Protein AF-A0A1T0CHN4-F1 (afdb_monomer)

Nearest PDB structures (foldseek):
  6k7d-assembly1_A  TM=3.014E-01  e=5.485E+00  Escherichia coli K-12
  7yyh-assembly1_P  TM=1.242E-01  e=5.485E+00  Homo sapiens

Foldseek 3Di:
DDDDDDDDDDPDDLLVVLVVVCVPVPQAPLVLLLPLSQDKAWPDKDWPDKAKDLPFWFQLQVQLVPFDPVVCVVQPCDPVNVVRRRPTDWNVVSLVVSCVVSVNDPPPPPVPPPDSVVVGPGARWIWIKIKIWIWIDRVSQQKIKIWIKILDPDPTDTHGDDDRVVNLCNSLVLMAIDDWMWMAGQHPHWRWHWAQDPVRDIDIDTDDHDPDIDIDPPVSRVRSRVSCRVSVVSVVNVSVNNVVNRD

Solvent-accessible surface area (backbone atoms only — not comparable to full-atom values): 14463 Å² total; per-residue (Å²): 136,88,87,81,87,79,81,7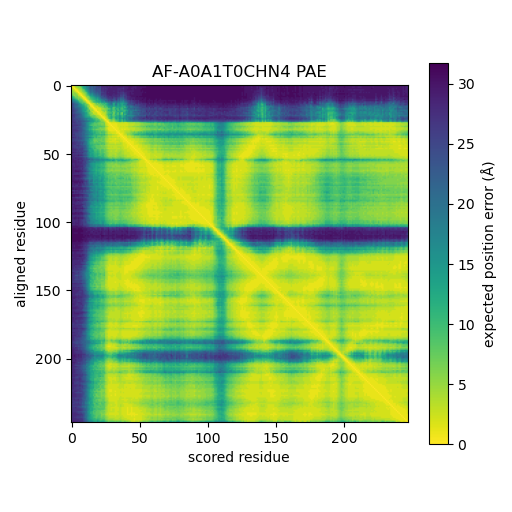9,81,77,78,82,53,72,67,63,53,48,56,46,53,47,65,72,70,48,45,31,52,64,61,57,62,60,38,81,84,50,80,68,38,74,79,44,67,45,77,76,41,82,47,75,44,62,86,67,63,45,32,36,47,71,49,58,69,54,44,52,74,67,54,40,67,76,60,56,87,41,77,71,54,58,74,40,33,76,44,70,35,41,45,67,55,44,49,49,53,53,32,58,75,72,68,53,65,78,82,81,79,58,93,86,62,95,62,68,70,78,77,48,78,52,57,59,36,31,37,37,33,40,30,30,40,36,27,40,35,30,78,95,59,36,34,34,38,39,43,27,38,29,26,57,96,54,87,56,43,77,34,78,49,91,49,71,68,58,39,52,52,62,40,49,73,64,48,43,58,50,80,65,33,32,41,29,30,62,43,92,64,79,34,32,40,72,42,76,42,98,87,70,50,76,48,75,44,78,55,68,68,38,99,53,75,38,76,50,58,66,70,61,24,48,52,51,39,51,56,45,56,78,42,45,80,59,42,50,64,54,54,53,48,51,51,68,68,74,109

Secondary structure (DSSP, 8-state):
-------------HHHHHHHHHHHS-SBHHHHHH-TTS--EEEEEEEEEEEEES---EEHHHHHTTS-HHHHHHS---HHHHHTTT-EE-HHHHHHHHHHHTT----TT-TT---GGGTS--PPPEEEEEEEEEEEEETTTTEEEEEEEES-SSSSEEE--S-HHHHHHHHHHT-EEEEEEEEEE--SS-EEEEEE-TTSPEEEEEE---SS-EEPPHHHHHHHHHHHHHTGGGGHHHHHHHHHHH-

Sequence (247 aa):
MNAIITTTNKTATTDETVSKHASELGHDLLSLLLIPQIPWQVHNCKVTERICHQHGTLPFLYHYDRLDDEQKQQYPLTPALLSQFNQPMTADDAKQLLANTHGIHDDISDINSGDISHMFNIVNPWFVRVAGSAVLYQPELLLALRLHWQSSTQPLQPIYCQEQDTALRLAIDGWSLYGRVDVLYQGNLPLSLNMTSGEGDTLSHLIPKSGAYQLLPTHYAISLLTELNENLNALFMLDNAIKTNVL

Radius of gyration: 27.23 Å; Cα contacts (8 Å, |Δi|>4): 389; chains: 1; bounding box: 68×62×79 Å

pLDDT: mean 84.7, std 18.04, range [28.78, 98.19]

Structure (mmCIF, N/CA/C/O backbone):
data_AF-A0A1T0CHN4-F1
#
_entry.id   AF-A0A1T0CHN4-F1
#
loop_
_atom_site.group_PDB
_atom_site.id
_atom_site.type_symbol
_atom_site.label_atom_id
_atom_site.label_alt_id
_atom_site.label_comp_id
_atom_site.label_asym_id
_atom_site.label_entity_id
_atom_site.label_seq_id
_atom_site.pdbx_PDB_ins_code
_atom_site.Cartn_x
_atom_site.Cartn_y
_atom_site.Cartn_z
_atom_site.occupancy
_atom_site.B_iso_or_equiv
_atom_site.auth_seq_id
_atom_site.auth_comp_id
_atom_site.auth_asym_id
_atom_site.auth_atom_id
_atom_site.pdbx_PDB_model_num
ATOM 1 N N . MET A 1 1 ? 26.054 50.875 -44.054 1.00 34.03 1 MET A N 1
ATOM 2 C CA . MET A 1 1 ? 25.753 49.519 -44.555 1.00 34.03 1 MET A CA 1
ATOM 3 C C . MET A 1 1 ? 26.509 48.512 -43.702 1.00 34.03 1 MET A C 1
ATOM 5 O O . MET A 1 1 ? 27.726 48.558 -43.680 1.00 34.03 1 MET A O 1
ATOM 9 N N . ASN A 1 2 ? 25.731 47.729 -42.952 1.00 31.81 2 ASN A N 1
ATOM 10 C CA . ASN A 1 2 ? 25.919 46.390 -42.376 1.00 31.81 2 ASN A CA 1
ATOM 11 C C . ASN A 1 2 ? 27.323 45.860 -42.034 1.00 31.81 2 ASN A C 1
ATOM 13 O O . ASN A 1 2 ? 28.119 45.602 -42.927 1.00 31.81 2 ASN A O 1
ATOM 17 N N . ALA A 1 3 ? 27.495 45.459 -40.770 1.00 28.78 3 ALA A N 1
ATOM 18 C CA . ALA A 1 3 ? 27.529 44.037 -40.402 1.00 28.78 3 ALA A CA 1
ATOM 19 C C . ALA A 1 3 ? 27.331 43.878 -38.880 1.00 28.78 3 ALA A C 1
ATOM 21 O O . ALA A 1 3 ? 28.161 44.329 -38.097 1.00 28.78 3 ALA A O 1
ATOM 22 N N . ILE A 1 4 ? 26.238 43.233 -38.462 1.00 32.28 4 ILE A N 1
ATOM 23 C CA . ILE A 1 4 ? 26.116 42.624 -37.131 1.00 32.28 4 ILE A CA 1
ATOM 24 C C . ILE A 1 4 ? 26.108 41.119 -37.375 1.00 32.28 4 ILE A C 1
ATOM 26 O O . ILE A 1 4 ? 25.247 40.607 -38.087 1.00 32.28 4 ILE A O 1
ATOM 30 N N . ILE A 1 5 ? 27.106 40.435 -36.823 1.00 38.38 5 ILE A N 1
ATOM 31 C CA . ILE A 1 5 ? 27.187 38.978 -36.791 1.00 38.38 5 ILE A CA 1
ATOM 32 C C . ILE A 1 5 ? 26.217 38.517 -35.704 1.00 38.38 5 ILE A C 1
ATOM 34 O O . ILE A 1 5 ? 26.454 38.734 -34.518 1.00 38.38 5 ILE A O 1
ATOM 38 N N . THR A 1 6 ? 25.105 37.908 -36.108 1.00 29.72 6 THR A N 1
ATOM 39 C CA . THR A 1 6 ? 24.216 37.194 -35.192 1.00 29.72 6 THR A CA 1
ATOM 40 C C . THR A 1 6 ? 24.720 35.763 -35.065 1.00 29.72 6 THR A C 1
ATOM 42 O O . THR A 1 6 ? 24.506 34.936 -35.948 1.00 29.72 6 THR A O 1
ATOM 45 N N . THR A 1 7 ? 25.403 35.467 -33.963 1.00 31.31 7 THR A N 1
ATOM 46 C CA . THR A 1 7 ? 25.665 34.092 -33.538 1.00 31.31 7 THR A CA 1
ATOM 47 C C . THR A 1 7 ? 24.355 33.512 -33.011 1.00 31.31 7 THR A C 1
ATOM 49 O O . THR A 1 7 ? 23.914 33.834 -31.910 1.00 31.31 7 THR A O 1
ATOM 52 N N . THR A 1 8 ? 23.689 32.686 -33.813 1.00 30.36 8 THR A N 1
ATOM 53 C CA . THR A 1 8 ? 22.578 31.845 -33.357 1.00 30.36 8 THR A CA 1
ATOM 54 C C . THR A 1 8 ? 23.111 30.788 -32.395 1.00 30.36 8 THR A C 1
ATOM 56 O O . THR A 1 8 ? 23.744 29.821 -32.817 1.00 30.36 8 THR A O 1
ATOM 59 N N . ASN A 1 9 ? 22.838 30.969 -31.102 1.00 33.94 9 ASN A N 1
ATOM 60 C CA . ASN A 1 9 ? 22.928 29.901 -30.113 1.00 33.94 9 ASN A CA 1
ATOM 61 C C . ASN A 1 9 ? 21.903 28.822 -30.473 1.00 33.94 9 ASN A C 1
ATOM 63 O O . ASN A 1 9 ? 20.695 29.041 -30.398 1.00 33.94 9 ASN A O 1
ATOM 67 N N . LYS A 1 10 ? 22.411 27.665 -30.893 1.00 38.84 10 LYS A N 1
ATOM 68 C CA . LYS A 1 10 ? 21.639 26.446 -31.108 1.00 38.84 10 LYS A CA 1
ATOM 69 C C . LYS A 1 10 ? 21.247 25.918 -29.726 1.00 38.84 10 LYS A C 1
ATOM 71 O O . LYS A 1 10 ? 22.109 25.516 -28.952 1.00 38.84 10 LYS A O 1
ATOM 76 N N . THR A 1 11 ? 19.966 25.994 -29.391 1.00 38.72 11 THR A N 1
ATOM 77 C CA . THR A 1 11 ? 19.381 25.321 -28.231 1.00 38.72 11 THR A CA 1
ATOM 78 C C . THR A 1 11 ? 19.634 23.822 -28.369 1.00 38.72 11 THR A C 1
ATOM 80 O O . THR A 1 11 ? 19.111 23.192 -29.286 1.00 38.72 11 THR A O 1
ATOM 83 N N . ALA A 1 12 ? 20.467 23.264 -27.488 1.00 38.38 12 ALA A N 1
ATOM 84 C CA . ALA A 1 12 ? 20.592 21.822 -27.329 1.00 38.38 12 ALA A CA 1
ATOM 85 C C . ALA A 1 12 ? 19.225 21.282 -26.886 1.00 38.38 12 ALA A C 1
ATOM 87 O O . ALA A 1 12 ? 18.679 21.703 -25.864 1.00 38.38 12 ALA A O 1
ATOM 88 N N . THR A 1 13 ? 18.632 20.435 -27.717 1.00 41.31 13 THR A N 1
ATOM 89 C CA . THR A 1 13 ? 17.350 19.774 -27.473 1.00 41.31 13 THR A CA 1
ATOM 90 C C . THR A 1 13 ? 17.505 18.701 -26.396 1.00 41.31 13 THR A C 1
ATOM 92 O O . THR A 1 13 ? 18.558 18.074 -26.290 1.00 41.31 13 THR A O 1
ATOM 95 N N . THR A 1 14 ? 16.441 18.466 -25.625 1.00 51.56 14 THR A N 1
ATOM 96 C CA . THR A 1 14 ? 16.329 17.461 -24.549 1.00 51.56 14 THR A CA 1
ATOM 97 C C . THR A 1 14 ? 16.870 16.071 -24.941 1.00 51.56 14 THR A C 1
ATOM 99 O O . THR A 1 14 ? 17.436 15.373 -24.101 1.00 51.56 14 THR A O 1
ATOM 102 N N . ASP A 1 15 ? 16.794 15.713 -26.229 1.00 51.16 15 ASP A N 1
ATOM 103 C CA . ASP A 1 15 ? 17.360 14.487 -26.818 1.00 51.16 15 ASP A CA 1
ATOM 104 C C . ASP A 1 15 ? 18.872 14.317 -26.595 1.00 51.16 15 ASP A C 1
ATOM 106 O O . ASP A 1 15 ? 19.336 13.229 -26.246 1.00 51.16 15 ASP A O 1
ATOM 110 N N . GLU A 1 16 ? 19.664 15.383 -26.756 1.00 53.06 16 GLU A N 1
ATOM 111 C CA . GLU A 1 16 ? 21.118 15.307 -26.557 1.00 53.06 16 GLU A CA 1
ATOM 112 C C . GLU A 1 16 ? 21.461 15.152 -25.071 1.00 53.06 16 GLU A C 1
ATOM 114 O O . GLU A 1 16 ? 22.474 14.549 -24.727 1.00 53.06 16 GLU A O 1
ATOM 119 N N . THR A 1 17 ? 20.609 15.655 -24.175 1.00 55.50 17 THR A N 1
ATOM 120 C CA . THR A 1 17 ? 20.836 15.620 -22.725 1.00 55.50 17 THR A CA 1
ATOM 121 C C . THR A 1 17 ? 20.547 14.235 -22.147 1.00 55.50 17 THR A C 1
ATOM 123 O O . THR A 1 17 ? 21.362 13.708 -21.391 1.00 55.50 17 THR A O 1
ATOM 126 N N . VAL A 1 18 ? 19.443 13.601 -22.558 1.00 57.84 18 VAL A N 1
ATOM 127 C CA . VAL A 1 18 ? 19.077 12.236 -22.133 1.00 57.84 18 VAL A CA 1
ATOM 128 C C . VAL A 1 18 ? 20.073 11.211 -22.674 1.00 57.84 18 VAL A C 1
ATOM 130 O O . VAL A 1 18 ? 20.577 10.383 -21.913 1.00 57.84 18 VAL A O 1
ATOM 133 N N . SER A 1 19 ? 20.426 11.300 -23.962 1.00 57.38 19 SER A N 1
ATOM 134 C CA . SER A 1 19 ? 21.420 10.404 -24.566 1.00 57.38 19 SER A CA 1
ATOM 135 C C . SER A 1 19 ? 22.798 10.558 -23.921 1.00 57.38 19 SER A C 1
ATOM 137 O O . SER A 1 19 ? 23.505 9.564 -23.754 1.00 57.38 19 SER A O 1
ATOM 139 N N . LYS A 1 20 ? 23.186 11.783 -23.546 1.00 56.91 20 LYS A N 1
ATOM 140 C CA . LYS A 1 20 ? 24.460 12.052 -22.876 1.00 56.91 20 LYS A CA 1
ATOM 141 C C . LYS A 1 20 ? 24.475 11.501 -21.447 1.00 56.91 20 LYS A C 1
ATOM 143 O O . LYS A 1 20 ? 25.401 10.769 -21.110 1.00 56.91 20 LYS A O 1
ATOM 148 N N . HIS A 1 21 ? 23.430 11.734 -20.652 1.00 53.47 21 HIS A N 1
ATOM 149 C CA . HIS A 1 21 ? 23.328 11.179 -19.295 1.00 53.47 21 HIS A CA 1
ATOM 150 C C . HIS A 1 21 ? 23.301 9.645 -19.282 1.00 53.47 21 HIS A C 1
ATOM 152 O O . HIS A 1 21 ? 24.023 9.030 -18.500 1.00 53.47 21 HIS A O 1
ATOM 158 N N . ALA A 1 22 ? 22.559 9.015 -20.198 1.00 54.88 22 ALA A N 1
ATOM 159 C CA . ALA A 1 22 ? 22.541 7.556 -20.331 1.00 54.88 22 ALA A CA 1
ATOM 160 C C . ALA A 1 22 ? 23.904 6.973 -20.752 1.00 54.88 22 ALA A C 1
ATOM 162 O O . ALA A 1 22 ? 24.225 5.842 -20.395 1.00 54.88 22 ALA A O 1
ATOM 163 N N . SER A 1 23 ? 24.711 7.739 -21.495 1.00 55.56 23 SER A N 1
ATOM 164 C CA . SER A 1 23 ? 26.063 7.332 -21.896 1.00 55.56 23 SER A CA 1
ATOM 165 C C . SER A 1 23 ? 27.127 7.540 -20.809 1.00 55.56 23 SER A C 1
ATOM 167 O O . SER A 1 23 ? 28.100 6.793 -20.771 1.00 55.56 23 SER A O 1
ATOM 169 N N . GLU A 1 24 ? 26.947 8.522 -19.917 1.00 50.25 24 GLU A N 1
ATOM 170 C CA . GLU A 1 24 ? 27.913 8.885 -18.865 1.00 50.25 24 GLU A CA 1
ATOM 171 C C . GLU A 1 24 ? 27.787 8.018 -17.601 1.00 50.25 24 GLU A C 1
ATOM 173 O O . GLU A 1 24 ? 28.799 7.722 -16.970 1.00 50.25 24 GLU A O 1
ATOM 178 N N . LEU A 1 25 ? 26.575 7.580 -17.238 1.00 52.25 25 LEU A N 1
ATOM 179 C CA . LEU A 1 25 ? 26.334 6.757 -16.039 1.00 52.25 25 LEU A CA 1
ATOM 180 C C . LEU A 1 25 ? 26.488 5.245 -16.269 1.00 52.25 25 LEU A C 1
ATOM 182 O O . LEU A 1 25 ? 26.398 4.458 -15.327 1.00 52.25 25 LEU A O 1
ATOM 186 N N . GLY A 1 26 ? 26.697 4.822 -17.517 1.00 58.06 26 GLY A N 1
ATOM 187 C CA . GLY A 1 26 ? 26.374 3.457 -17.914 1.00 58.06 26 GLY A CA 1
ATOM 188 C C . GLY A 1 26 ? 24.857 3.234 -17.877 1.00 58.06 26 GLY A C 1
ATOM 189 O O . GLY A 1 26 ? 24.103 3.930 -17.199 1.00 58.06 26 GLY A O 1
ATOM 190 N N . HIS A 1 27 ? 24.369 2.265 -18.641 1.00 69.75 27 HIS A N 1
ATOM 191 C CA . HIS A 1 27 ? 22.945 1.936 -18.671 1.00 69.75 27 HIS A CA 1
ATOM 192 C C . HIS A 1 27 ? 22.557 1.132 -17.421 1.00 69.75 27 HIS A C 1
ATOM 194 O O . HIS A 1 27 ? 22.200 -0.037 -17.526 1.00 69.75 27 HIS A O 1
ATOM 200 N N . ASP A 1 28 ? 22.680 1.717 -16.231 1.00 87.88 28 ASP A N 1
ATOM 201 C CA . ASP A 1 28 ? 22.153 1.135 -15.000 1.00 87.88 28 ASP A CA 1
ATOM 202 C C . ASP A 1 28 ? 20.683 1.526 -14.807 1.00 87.88 28 ASP A C 1
ATOM 204 O O . ASP A 1 28 ? 20.342 2.702 -14.695 1.00 87.88 28 ASP A O 1
ATOM 208 N N . LEU A 1 29 ? 19.801 0.532 -14.769 1.00 90.00 29 LEU A N 1
ATOM 209 C CA . LEU A 1 29 ? 18.358 0.723 -14.707 1.00 90.00 29 LEU A CA 1
ATOM 210 C C . LEU A 1 29 ? 17.910 1.535 -13.484 1.00 90.00 29 LEU A C 1
ATOM 212 O O . LEU A 1 29 ? 17.055 2.408 -13.631 1.00 90.00 29 LEU A O 1
ATOM 216 N N . LEU A 1 30 ? 18.456 1.253 -12.296 1.00 90.00 30 LEU A N 1
ATOM 217 C CA . LEU A 1 30 ? 18.071 1.973 -11.080 1.00 90.00 30 LEU A CA 1
ATOM 218 C C . LEU A 1 30 ? 18.457 3.446 -11.194 1.00 90.00 30 LEU A C 1
ATOM 220 O O . LEU A 1 30 ? 17.612 4.320 -11.003 1.00 90.00 30 LEU A O 1
ATOM 224 N N . SER A 1 31 ? 19.703 3.714 -11.580 1.00 87.81 31 SER A N 1
ATOM 225 C CA . SER A 1 31 ? 20.189 5.074 -11.799 1.00 87.81 31 SER A CA 1
ATOM 226 C C . SER A 1 31 ? 19.302 5.825 -12.798 1.00 87.81 31 SER A C 1
ATOM 228 O O . SER A 1 31 ? 18.874 6.942 -12.526 1.00 87.81 31 SER A O 1
ATOM 230 N N . LEU A 1 32 ? 18.928 5.194 -13.916 1.00 88.94 32 LEU A N 1
ATOM 231 C CA . LEU A 1 32 ? 18.051 5.795 -14.929 1.00 88.94 32 LEU A CA 1
ATOM 232 C C . LEU A 1 32 ? 16.645 6.139 -14.406 1.00 88.94 32 LEU A C 1
ATOM 234 O O . LEU A 1 32 ? 16.044 7.103 -14.881 1.00 88.94 32 LEU A O 1
ATOM 238 N N . LEU A 1 33 ? 16.103 5.367 -13.461 1.00 90.12 33 LEU A N 1
ATOM 239 C CA . LEU A 1 33 ? 14.791 5.623 -12.851 1.00 90.12 33 LEU A CA 1
ATOM 240 C C . LEU A 1 33 ? 14.819 6.774 -11.843 1.00 90.12 33 LEU A C 1
ATOM 242 O O . LEU A 1 33 ? 13.807 7.447 -11.668 1.00 90.12 33 LEU A O 1
ATOM 246 N N . LEU A 1 34 ? 15.960 6.995 -11.190 1.00 88.44 34 LEU A N 1
ATOM 247 C CA . LEU A 1 34 ? 16.107 8.003 -10.140 1.00 88.44 34 LEU A CA 1
ATOM 248 C C . LEU A 1 34 ? 16.624 9.355 -10.649 1.00 88.44 34 LEU A C 1
ATOM 250 O O . LEU A 1 34 ? 16.568 10.335 -9.909 1.00 88.44 34 LEU A O 1
ATOM 254 N N . ILE A 1 35 ? 17.102 9.442 -11.896 1.00 86.12 35 ILE A N 1
ATOM 255 C CA . ILE A 1 35 ? 17.533 10.705 -12.513 1.00 86.12 35 ILE A CA 1
ATOM 256 C C . ILE A 1 35 ? 16.303 11.567 -12.848 1.00 86.12 35 ILE A C 1
ATOM 258 O O . ILE A 1 35 ? 15.559 11.233 -13.774 1.00 86.12 35 ILE A O 1
ATOM 262 N N . PRO A 1 36 ? 16.115 12.734 -12.198 1.00 79.44 36 PRO A N 1
ATOM 263 C CA . PRO A 1 36 ? 14.933 13.572 -12.420 1.00 79.44 36 PRO A CA 1
ATOM 264 C C . PRO A 1 36 ? 14.822 14.136 -13.842 1.00 79.44 36 PRO A C 1
ATOM 266 O O . PRO A 1 36 ? 13.742 14.523 -14.279 1.00 79.44 36 PRO A O 1
ATOM 269 N N . GLN A 1 37 ? 15.944 14.230 -14.562 1.00 82.75 37 GLN A N 1
ATOM 270 C CA . GLN A 1 37 ? 16.004 14.776 -15.920 1.00 82.75 37 GLN A CA 1
ATOM 271 C C . GLN A 1 37 ? 15.562 13.776 -16.994 1.00 82.75 37 GLN A C 1
ATOM 273 O O . GLN A 1 37 ? 15.359 14.190 -18.135 1.00 82.75 37 GLN A O 1
ATOM 278 N N . ILE A 1 38 ? 15.423 12.485 -16.669 1.00 84.81 38 ILE A N 1
ATOM 279 C CA . ILE A 1 38 ? 14.946 11.482 -17.625 1.00 84.81 38 ILE A CA 1
ATOM 280 C C . ILE A 1 38 ? 13.414 11.468 -17.578 1.00 84.81 38 ILE A C 1
ATOM 282 O O . ILE A 1 38 ? 12.832 11.093 -16.558 1.00 84.81 38 ILE A O 1
ATOM 286 N N . PRO A 1 39 ? 12.727 11.867 -18.665 1.00 87.06 39 PRO A N 1
ATOM 287 C CA . PRO A 1 39 ? 11.280 12.005 -18.657 1.00 87.06 39 PRO A CA 1
ATOM 288 C C . PRO A 1 39 ? 10.620 10.633 -18.826 1.00 87.06 39 PRO A C 1
ATOM 290 O O . PRO A 1 39 ? 10.311 10.201 -19.938 1.00 87.06 39 PRO A O 1
ATOM 293 N N . TRP A 1 40 ? 10.415 9.929 -17.718 1.00 92.94 40 TRP A N 1
ATOM 294 C CA . TRP A 1 40 ? 9.616 8.707 -17.692 1.00 92.94 40 TRP A CA 1
ATOM 295 C C . TRP A 1 40 ? 8.130 9.017 -17.862 1.00 92.94 40 TRP A C 1
ATOM 297 O O . TRP A 1 40 ? 7.599 9.955 -17.266 1.00 92.94 40 TRP A O 1
ATOM 307 N N . GLN A 1 41 ? 7.443 8.197 -18.655 1.00 94.50 41 GLN A N 1
ATOM 308 C CA . GLN A 1 41 ? 6.008 8.319 -18.899 1.00 94.50 41 GLN A CA 1
ATOM 309 C C . GLN A 1 41 ? 5.261 7.111 -18.346 1.00 94.50 41 GLN A C 1
ATOM 311 O O . GLN A 1 41 ? 5.760 5.986 -18.384 1.00 94.50 41 GLN A O 1
ATOM 316 N N . VAL A 1 42 ? 4.029 7.326 -17.886 1.00 96.75 42 VAL A N 1
ATOM 317 C CA . VAL A 1 42 ? 3.117 6.233 -17.538 1.00 96.75 42 VAL A CA 1
ATOM 318 C C . VAL A 1 42 ? 2.317 5.866 -18.782 1.00 96.75 42 VAL A C 1
ATOM 320 O O . VAL A 1 42 ? 1.421 6.597 -19.191 1.00 96.75 42 VAL A O 1
ATOM 323 N N . HIS A 1 43 ? 2.637 4.728 -19.392 1.00 95.44 43 HIS A N 1
ATOM 324 C CA . HIS A 1 43 ? 1.907 4.222 -20.554 1.00 95.44 43 HIS A CA 1
ATOM 325 C C . HIS A 1 43 ? 0.525 3.679 -20.169 1.00 95.44 43 HIS A C 1
ATOM 327 O O . HIS A 1 43 ? -0.445 3.839 -20.905 1.00 95.44 43 HIS A O 1
ATOM 333 N N . ASN A 1 44 ? 0.437 3.013 -19.018 1.00 95.31 44 ASN A N 1
ATOM 334 C CA . ASN A 1 44 ? -0.802 2.440 -18.510 1.00 95.31 44 ASN A CA 1
ATOM 335 C C . ASN A 1 44 ? -0.763 2.399 -16.982 1.00 95.31 44 ASN A C 1
ATOM 337 O O . ASN A 1 44 ? 0.272 2.062 -16.414 1.00 95.31 44 ASN A O 1
ATOM 341 N N . CYS A 1 45 ? -1.882 2.670 -16.321 1.00 97.75 45 CYS A N 1
ATOM 342 C CA . CYS A 1 45 ? -2.069 2.426 -14.896 1.00 97.75 4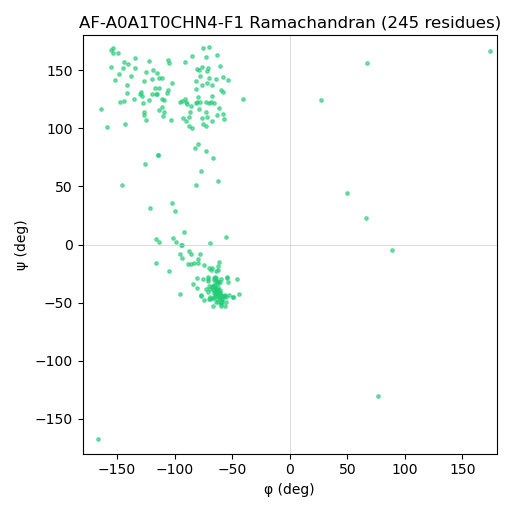5 CYS A CA 1
ATOM 343 C C . CYS A 1 45 ? -3.437 1.776 -14.714 1.00 97.75 45 CYS A C 1
ATOM 345 O O . CYS A 1 45 ? -4.439 2.286 -15.204 1.00 97.75 45 CYS A O 1
ATOM 347 N N . LYS A 1 46 ? -3.476 0.619 -14.056 1.00 97.19 46 LYS A N 1
ATOM 348 C CA . LYS A 1 46 ? -4.692 -0.172 -13.886 1.00 97.19 46 LYS A CA 1
ATOM 349 C C . LYS A 1 46 ? -4.875 -0.540 -12.427 1.00 97.19 46 LYS A C 1
ATOM 351 O O . LYS A 1 46 ? -3.985 -1.149 -11.837 1.00 97.19 46 LYS A O 1
ATOM 356 N N . VAL A 1 47 ? -6.069 -0.276 -11.905 1.00 97.75 47 VAL A N 1
ATOM 357 C CA . VAL A 1 47 ? -6.546 -0.849 -10.645 1.00 97.75 47 VAL A CA 1
ATOM 358 C C . VAL A 1 47 ? -6.994 -2.286 -10.904 1.00 97.75 47 VAL A C 1
ATOM 360 O O . VAL A 1 47 ? -7.823 -2.548 -11.778 1.00 97.75 47 VAL A O 1
ATOM 363 N N . THR A 1 48 ? -6.410 -3.234 -10.182 1.00 96.94 48 THR A N 1
ATOM 364 C CA . THR A 1 48 ? -6.750 -4.662 -10.276 1.00 96.94 48 THR A CA 1
ATOM 365 C C . THR A 1 48 ? -7.577 -5.140 -9.094 1.00 96.94 48 THR A C 1
ATOM 367 O O . THR A 1 48 ? -8.291 -6.128 -9.219 1.00 96.94 48 THR A O 1
ATOM 370 N N . GLU A 1 49 ? -7.502 -4.438 -7.967 1.00 97.00 49 GLU A N 1
ATOM 371 C CA . GLU A 1 49 ? -8.243 -4.732 -6.747 1.00 97.00 49 GLU A CA 1
ATOM 372 C C . GLU A 1 49 ? -8.686 -3.413 -6.108 1.00 97.00 49 GLU A C 1
ATOM 374 O O . GLU A 1 49 ? -7.874 -2.499 -5.957 1.00 97.00 49 GLU A O 1
ATOM 379 N N . ARG A 1 50 ? -9.971 -3.305 -5.752 1.00 96.50 50 ARG A N 1
ATOM 380 C CA . ARG A 1 50 ? -10.539 -2.163 -5.023 1.00 96.50 50 ARG A CA 1
ATOM 381 C C . ARG A 1 50 ? -11.598 -2.671 -4.053 1.00 96.50 50 ARG A C 1
ATOM 383 O O . ARG A 1 50 ? -12.711 -2.996 -4.455 1.00 96.50 50 ARG A O 1
ATOM 390 N N . ILE A 1 51 ? -11.235 -2.725 -2.782 1.00 96.50 51 ILE A N 1
ATOM 391 C CA . ILE A 1 51 ? -12.102 -3.075 -1.662 1.00 96.50 51 ILE A CA 1
ATOM 392 C C . ILE A 1 51 ? -12.213 -1.840 -0.773 1.00 96.50 51 ILE A C 1
ATOM 394 O O . ILE A 1 51 ? -11.204 -1.223 -0.433 1.00 96.50 51 ILE A O 1
ATOM 398 N N . CYS A 1 52 ? -13.440 -1.456 -0.435 1.00 96.75 52 CYS A N 1
ATOM 399 C CA . CYS A 1 52 ? -13.716 -0.333 0.451 1.00 96.75 52 CYS A CA 1
ATOM 400 C C . CYS A 1 52 ? -15.120 -0.498 1.043 1.00 96.75 52 CYS A C 1
ATOM 402 O O . CYS A 1 52 ? -16.112 -0.253 0.357 1.00 96.75 52 CYS A O 1
ATOM 404 N N . HIS A 1 53 ? -15.207 -0.965 2.287 1.00 95.81 53 HIS A N 1
ATOM 405 C CA . HIS A 1 53 ? -16.478 -1.201 2.980 1.00 95.81 53 HIS A CA 1
ATOM 406 C C . HIS A 1 53 ? -16.337 -0.996 4.487 1.00 95.81 53 HIS A C 1
ATOM 408 O O . HIS A 1 53 ? -15.233 -1.025 5.016 1.00 95.81 53 HIS A O 1
ATOM 414 N N . GLN A 1 54 ? -17.456 -0.879 5.199 1.00 94.62 54 GLN A N 1
ATOM 415 C CA . GLN A 1 54 ? -17.475 -0.795 6.668 1.00 94.62 54 GLN A CA 1
ATOM 416 C C . GLN A 1 54 ? -17.788 -2.135 7.352 1.00 94.62 54 GLN A C 1
ATOM 418 O O . GLN A 1 54 ? -17.858 -2.222 8.573 1.00 94.62 54 GLN A O 1
ATOM 423 N N . HIS A 1 55 ? -17.964 -3.211 6.580 1.00 86.56 55 HIS A N 1
ATOM 424 C CA . HIS A 1 55 ? -18.211 -4.541 7.134 1.00 86.56 55 HIS A CA 1
ATOM 425 C C . HIS A 1 55 ? -16.926 -5.141 7.709 1.00 86.56 55 HIS A C 1
ATOM 427 O O . HIS A 1 55 ? -16.069 -5.606 6.966 1.00 86.56 55 HIS A O 1
ATOM 433 N N . GLY A 1 56 ? -16.774 -5.146 9.026 1.00 88.00 56 GLY A N 1
ATOM 434 C CA . GLY A 1 56 ? -15.652 -5.819 9.660 1.00 88.00 56 GLY A CA 1
ATOM 435 C C . GLY A 1 56 ? -15.597 -5.570 11.153 1.00 88.00 56 GLY A C 1
ATOM 436 O O . GLY A 1 56 ? -16.266 -4.690 11.690 1.00 88.00 56 GLY A O 1
ATOM 437 N N . THR A 1 57 ? -14.784 -6.376 11.820 1.00 94.75 57 THR A N 1
ATOM 438 C CA . THR A 1 57 ? -14.556 -6.286 13.259 1.00 94.75 57 THR A CA 1
ATOM 439 C C . THR A 1 57 ? -13.088 -6.016 13.518 1.00 94.75 57 THR A C 1
ATOM 441 O O . THR A 1 57 ? -12.224 -6.590 12.853 1.00 94.75 57 THR A O 1
ATOM 444 N N . LEU A 1 58 ? -12.807 -5.195 14.521 1.00 95.81 58 LEU A N 1
ATOM 445 C CA . LEU A 1 58 ? -11.463 -4.986 15.051 1.00 95.81 58 LEU A CA 1
ATOM 446 C C . LEU A 1 58 ? -11.454 -5.322 16.539 1.00 95.81 58 LEU A C 1
ATOM 448 O O . LEU A 1 58 ? -12.516 -5.300 17.168 1.00 95.81 58 LEU A O 1
ATOM 452 N N . PRO A 1 59 ? -10.282 -5.639 17.112 1.00 96.94 59 PRO A N 1
ATOM 453 C CA . PRO A 1 59 ? -10.160 -5.758 18.554 1.00 96.94 59 PRO A CA 1
ATOM 454 C C . PRO A 1 59 ? -10.665 -4.492 19.252 1.00 96.94 59 PRO A C 1
ATOM 456 O O . PRO A 1 59 ? -10.397 -3.390 18.769 1.00 96.94 59 PRO A O 1
ATOM 459 N N . PHE A 1 60 ? -11.350 -4.643 20.388 1.00 96.75 60 PHE A N 1
ATOM 460 C CA . PHE A 1 60 ? -11.881 -3.528 21.185 1.00 96.75 60 PHE A CA 1
ATOM 461 C C . PHE A 1 60 ? -10.886 -2.373 21.354 1.00 96.75 60 PHE A C 1
ATOM 463 O O . PHE A 1 60 ? -11.259 -1.210 21.194 1.00 96.75 60 PHE A O 1
ATOM 470 N N . LEU A 1 61 ? -9.614 -2.696 21.610 1.00 96.31 61 LEU A N 1
ATOM 471 C CA . LEU A 1 61 ? -8.539 -1.714 21.748 1.00 96.31 61 LEU A CA 1
ATOM 472 C C . LEU A 1 61 ? -8.506 -0.689 20.608 1.00 96.31 61 LEU A C 1
ATOM 474 O O . LEU A 1 61 ? -8.394 0.505 20.861 1.00 96.31 61 LEU A O 1
ATOM 478 N N . TYR A 1 62 ? -8.644 -1.140 19.359 1.00 95.50 62 TYR A N 1
ATOM 479 C CA . TYR A 1 62 ? -8.560 -0.261 18.190 1.00 95.50 62 TYR A CA 1
ATOM 480 C C . TYR A 1 62 ? -9.676 0.781 18.171 1.00 95.50 62 TYR A C 1
ATOM 482 O O . TYR A 1 62 ? -9.469 1.883 17.667 1.00 95.50 62 TYR A O 1
ATOM 490 N N . HIS A 1 63 ? -10.847 0.436 18.710 1.00 95.69 63 HIS A N 1
ATOM 491 C CA . HIS A 1 63 ? -11.968 1.358 18.862 1.00 95.69 63 HIS A CA 1
ATOM 492 C C . HIS A 1 63 ? -11.744 2.301 20.044 1.00 95.69 63 HIS A C 1
ATOM 494 O O . HIS A 1 63 ? -11.946 3.503 19.903 1.00 95.69 63 HIS A O 1
ATOM 500 N N . TYR A 1 64 ? -11.270 1.782 21.182 1.00 95.31 64 TYR A N 1
ATOM 501 C CA . TYR A 1 64 ? -10.976 2.584 22.374 1.00 95.31 64 TYR A CA 1
ATOM 502 C C . TYR A 1 64 ? -9.902 3.648 22.120 1.00 95.31 64 TYR A C 1
ATOM 504 O O . TYR A 1 64 ? -10.033 4.791 22.556 1.00 95.31 64 TYR A O 1
ATOM 512 N N . ASP A 1 65 ? -8.869 3.312 21.348 1.00 94.88 65 ASP A N 1
ATOM 513 C CA . ASP A 1 65 ? -7.788 4.239 21.010 1.00 94.88 65 ASP A CA 1
ATOM 514 C C . ASP A 1 65 ? -8.267 5.466 20.221 1.00 94.88 65 ASP A C 1
ATOM 516 O O . ASP A 1 65 ? -7.569 6.482 20.216 1.00 94.88 65 ASP A O 1
ATOM 520 N N . ARG A 1 66 ? -9.461 5.408 19.609 1.00 93.81 66 ARG A N 1
ATOM 521 C CA . ARG A 1 66 ? -10.077 6.523 18.869 1.00 93.81 66 ARG A CA 1
ATOM 522 C C . ARG A 1 66 ? -10.758 7.559 19.743 1.00 93.81 66 ARG A C 1
ATOM 524 O O . ARG A 1 66 ? -11.016 8.650 19.248 1.00 93.81 66 ARG A O 1
ATOM 531 N N . LEU A 1 67 ? -11.032 7.235 21.002 1.00 93.00 67 LEU A N 1
ATOM 532 C CA . LEU A 1 67 ? -11.527 8.212 21.962 1.00 93.00 67 LEU A CA 1
ATOM 533 C C . LEU A 1 67 ? -10.466 9.292 22.198 1.00 93.00 67 LEU A C 1
ATOM 535 O O . LEU A 1 67 ? -9.263 8.998 22.242 1.00 93.00 67 LEU A O 1
ATOM 539 N N . ASP A 1 68 ? -10.911 10.533 22.362 1.00 93.00 68 ASP A N 1
ATOM 540 C CA . ASP A 1 68 ? -10.032 11.612 22.800 1.00 93.00 68 ASP A CA 1
ATOM 541 C C . ASP A 1 68 ? -9.617 11.435 24.273 1.00 93.00 68 ASP A C 1
ATOM 543 O O . ASP A 1 68 ? -10.109 10.560 24.995 1.00 93.00 68 ASP A O 1
ATOM 547 N N . ASP A 1 69 ? -8.652 12.237 24.716 1.00 94.00 69 ASP A N 1
ATOM 548 C CA . ASP A 1 69 ? -8.097 12.112 26.064 1.00 94.00 69 ASP A CA 1
ATOM 549 C C . ASP A 1 69 ? -9.128 12.437 27.157 1.00 94.00 69 ASP A C 1
ATOM 551 O O . ASP A 1 69 ? -9.054 11.868 28.246 1.00 94.00 69 ASP A O 1
ATOM 555 N N . GLU A 1 70 ? -10.103 13.306 26.876 1.00 93.81 70 GLU A N 1
ATOM 556 C CA . GLU A 1 70 ? -11.183 13.644 27.808 1.00 93.81 70 GLU A CA 1
ATOM 557 C C . GLU A 1 70 ? -12.123 12.445 27.991 1.00 93.81 70 GLU A C 1
ATOM 559 O O . GLU A 1 70 ? -12.379 12.014 29.118 1.00 93.81 70 GLU A O 1
ATOM 564 N N . GLN A 1 71 ? -12.538 11.813 26.892 1.00 91.81 71 GLN A N 1
ATOM 565 C CA . GLN A 1 71 ? -13.336 10.589 26.897 1.00 91.81 71 GLN A CA 1
ATOM 566 C C . GLN A 1 71 ? -12.591 9.424 27.554 1.00 91.81 71 GLN A C 1
ATOM 568 O O . GLN A 1 71 ? -13.198 8.673 28.317 1.00 91.81 71 GLN A O 1
ATOM 573 N N . LYS A 1 72 ? -11.282 9.270 27.325 1.00 94.38 72 LYS A N 1
ATOM 574 C CA . LYS A 1 72 ? -10.467 8.236 27.995 1.00 94.38 72 LYS A CA 1
ATOM 575 C C . LYS A 1 72 ? -10.348 8.470 29.502 1.00 94.38 72 LYS A C 1
ATOM 577 O O . LYS A 1 72 ? -10.321 7.506 30.263 1.00 94.38 72 LYS A O 1
ATOM 582 N N . GLN A 1 73 ? -10.294 9.727 29.945 1.00 93.38 73 GLN A N 1
ATOM 583 C CA . GLN A 1 73 ? -10.309 10.074 31.371 1.00 93.38 73 GLN A CA 1
ATOM 584 C C . GLN A 1 73 ? -11.677 9.821 32.008 1.00 93.38 73 GLN A C 1
ATOM 586 O O . GLN A 1 73 ? -11.745 9.310 33.126 1.00 93.38 73 GLN A O 1
ATOM 591 N N . GLN A 1 74 ? -12.756 10.157 31.302 1.00 91.56 74 GLN A N 1
ATOM 592 C CA . GLN A 1 74 ? -14.126 9.947 31.767 1.00 91.56 74 GLN A CA 1
ATOM 593 C C . GLN A 1 74 ? -14.510 8.459 31.790 1.00 91.56 74 GLN A C 1
ATOM 595 O O . GLN A 1 74 ? -15.210 8.012 32.700 1.00 91.56 74 GLN A O 1
ATOM 600 N N . TYR A 1 75 ? -14.012 7.683 30.825 1.00 92.00 75 TYR A N 1
ATOM 601 C CA . TYR A 1 75 ? -14.302 6.261 30.633 1.00 92.00 75 TYR A CA 1
ATOM 602 C C . TYR A 1 75 ? -12.999 5.441 30.589 1.00 92.00 75 TYR A C 1
ATOM 604 O O . TYR A 1 75 ? -12.585 4.952 29.529 1.00 92.00 75 TYR A O 1
ATOM 612 N N . PRO A 1 76 ? -12.293 5.317 31.729 1.00 94.75 76 PRO A N 1
ATOM 613 C CA . PRO A 1 76 ? -10.998 4.654 31.778 1.00 94.75 76 PRO A CA 1
ATOM 614 C C . PRO A 1 76 ? -11.124 3.139 31.603 1.00 94.75 76 PRO A C 1
ATOM 616 O O . PRO A 1 76 ? -12.100 2.519 32.026 1.00 94.75 76 PRO A O 1
ATOM 619 N N . LEU A 1 77 ? -10.076 2.518 31.056 1.00 95.44 77 LEU A N 1
ATOM 620 C CA . LEU A 1 77 ? -9.974 1.062 30.941 1.00 95.44 77 LEU A CA 1
ATOM 621 C C . LEU A 1 77 ? -10.086 0.380 32.314 1.00 95.44 77 LEU A C 1
ATOM 623 O O . LEU A 1 77 ? -9.165 0.412 33.131 1.00 95.44 77 LEU A O 1
ATOM 627 N N . THR A 1 78 ? -11.216 -0.281 32.555 1.00 94.81 78 THR A N 1
ATOM 628 C CA . THR A 1 78 ? -11.445 -1.100 33.750 1.00 94.81 78 THR A CA 1
ATOM 629 C C . THR A 1 78 ? -10.887 -2.515 33.555 1.00 94.81 78 THR A C 1
ATOM 631 O O . THR A 1 78 ? -10.710 -2.952 32.416 1.00 94.81 78 THR A O 1
ATOM 634 N N . PRO A 1 79 ? -10.675 -3.307 34.625 1.00 96.06 79 PRO A N 1
ATOM 635 C CA . PRO A 1 79 ? -10.295 -4.716 34.485 1.00 96.06 79 PRO A CA 1
ATOM 636 C C . PRO A 1 79 ? -11.248 -5.533 33.595 1.00 96.06 79 PRO A C 1
ATOM 638 O O . PRO A 1 79 ? -10.804 -6.428 32.877 1.00 96.06 79 PRO A O 1
ATOM 641 N N . ALA A 1 80 ? -12.545 -5.199 33.593 1.00 94.62 80 ALA A N 1
ATOM 642 C CA . ALA A 1 80 ? -13.530 -5.833 32.721 1.00 94.62 80 ALA A CA 1
ATOM 643 C C . ALA A 1 80 ? -13.280 -5.496 31.239 1.00 94.62 80 ALA A C 1
ATOM 645 O O . ALA A 1 80 ? -13.234 -6.407 30.414 1.00 94.62 80 ALA A O 1
ATOM 646 N N . LEU A 1 81 ? -13.027 -4.225 30.905 1.00 95.81 81 LEU A N 1
ATOM 647 C CA . LEU A 1 81 ? -12.676 -3.810 29.537 1.00 95.81 81 LEU A CA 1
ATOM 648 C C . LEU A 1 81 ? -11.333 -4.395 29.086 1.00 95.81 81 LEU A C 1
ATOM 650 O O . LEU A 1 81 ? -11.207 -4.868 27.959 1.00 95.81 81 LEU A O 1
ATOM 654 N N . LEU A 1 82 ? -10.343 -4.434 29.982 1.00 95.69 82 LEU A N 1
ATOM 655 C CA . LEU A 1 82 ? -9.035 -5.035 29.710 1.00 95.69 82 LEU A CA 1
ATOM 656 C C . LEU A 1 82 ? -9.143 -6.525 29.364 1.00 95.69 82 LEU A C 1
ATOM 658 O O . LEU A 1 82 ? -8.382 -7.013 28.535 1.00 95.69 82 LEU A O 1
ATOM 662 N N . SER A 1 83 ? -10.109 -7.252 29.932 1.00 96.00 83 SER A N 1
ATOM 663 C CA . SER A 1 83 ? -10.343 -8.656 29.561 1.00 96.00 83 SER A CA 1
ATOM 664 C C . SER A 1 83 ? -10.868 -8.836 28.128 1.00 96.00 83 SER A C 1
ATOM 666 O O . SER A 1 83 ? -10.703 -9.906 27.547 1.00 96.00 83 SER A O 1
ATOM 668 N N . GLN A 1 84 ? -11.445 -7.783 27.539 1.00 96.06 84 GLN A N 1
ATOM 669 C CA . GLN A 1 84 ? -12.022 -7.768 26.190 1.00 96.06 84 GLN A CA 1
ATOM 670 C C . GLN A 1 84 ? -11.102 -7.112 25.149 1.00 96.06 84 GLN A C 1
ATOM 672 O O . GLN A 1 84 ? -11.491 -6.967 23.995 1.00 96.06 84 GLN A O 1
ATOM 677 N N . PHE A 1 85 ? -9.873 -6.731 25.515 1.00 94.75 85 PHE A N 1
ATOM 678 C CA . PHE A 1 85 ? -8.961 -5.934 24.679 1.00 94.75 85 PHE A CA 1
ATOM 679 C C . PHE A 1 85 ? -8.803 -6.451 23.245 1.00 94.75 85 PHE A C 1
ATOM 681 O O . PHE A 1 85 ? -8.847 -5.686 22.281 1.00 94.75 85 PHE A O 1
ATOM 688 N N . ASN A 1 86 ? -8.636 -7.771 23.129 1.00 96.81 86 ASN A N 1
ATOM 689 C CA . ASN A 1 86 ? -8.394 -8.460 21.867 1.00 96.81 86 ASN A CA 1
ATOM 690 C C . ASN A 1 86 ? -9.677 -9.002 21.220 1.00 96.81 86 ASN A C 1
ATOM 692 O O . ASN A 1 86 ? -9.605 -9.619 20.157 1.00 96.81 86 ASN A O 1
ATOM 696 N N . GLN A 1 87 ? -10.837 -8.806 21.853 1.00 97.44 87 GLN A N 1
ATOM 697 C CA . GLN A 1 87 ? -12.105 -9.34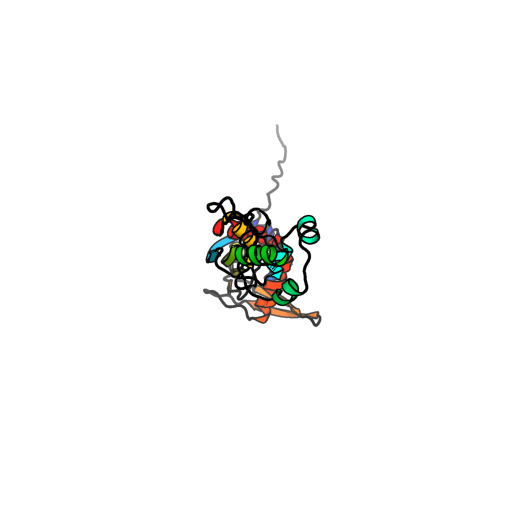1 21.379 1.00 97.44 87 GLN A CA 1
ATOM 698 C C . GLN A 1 87 ? -12.528 -8.601 20.101 1.00 97.44 87 GLN A C 1
ATOM 700 O O . GLN A 1 87 ? -12.676 -7.376 20.139 1.00 97.44 87 GLN A O 1
ATOM 705 N N . PRO A 1 88 ? -12.728 -9.304 18.970 1.00 96.75 88 PRO A N 1
ATOM 706 C CA . PRO A 1 88 ? -13.202 -8.680 17.742 1.00 96.75 88 PRO A CA 1
ATOM 707 C C . PRO A 1 88 ? -14.644 -8.195 17.902 1.00 96.75 88 PRO A C 1
ATOM 709 O O . PRO A 1 88 ? -15.516 -8.973 18.290 1.00 96.75 88 PRO A O 1
ATOM 712 N N . MET A 1 89 ? -14.898 -6.929 17.580 1.00 95.44 89 MET A N 1
ATOM 713 C CA . MET A 1 89 ? -16.234 -6.331 17.619 1.00 95.44 89 MET A CA 1
ATOM 714 C C . MET A 1 89 ? -16.369 -5.163 16.633 1.00 95.44 89 MET A C 1
ATOM 716 O O . MET A 1 89 ? -15.367 -4.661 16.103 1.00 95.44 89 MET A O 1
ATOM 720 N N . THR A 1 90 ? -17.603 -4.751 16.346 1.00 93.81 90 THR A N 1
ATOM 721 C CA . THR A 1 90 ? -17.874 -3.538 15.553 1.00 93.81 90 THR A CA 1
ATOM 722 C C . THR A 1 90 ? -17.633 -2.275 16.389 1.00 93.81 90 THR A C 1
ATOM 724 O O . THR A 1 90 ? -17.446 -2.361 17.606 1.00 93.81 90 THR A O 1
ATOM 727 N N . ALA A 1 91 ? -17.616 -1.091 15.764 1.00 92.44 91 ALA A N 1
ATOM 728 C CA . ALA A 1 91 ? -17.502 0.148 16.537 1.00 92.44 91 ALA A CA 1
ATOM 729 C C . ALA A 1 91 ? -18.725 0.338 17.445 1.00 92.44 91 ALA A C 1
ATOM 731 O O . ALA A 1 91 ? -18.575 0.752 18.590 1.00 92.44 91 ALA A O 1
ATOM 732 N N . ASP A 1 92 ? -19.917 -0.017 16.967 1.00 90.31 92 ASP A N 1
ATOM 733 C CA . ASP A 1 92 ? -21.156 0.126 17.733 1.00 90.31 92 ASP A CA 1
ATOM 734 C C . ASP A 1 92 ? -21.209 -0.846 18.923 1.00 90.31 92 ASP A C 1
ATOM 736 O O . ASP A 1 92 ? -21.567 -0.440 20.029 1.00 90.31 92 ASP A O 1
ATOM 740 N N . ASP A 1 93 ? -20.724 -2.081 18.760 1.00 92.25 93 ASP A N 1
ATOM 741 C CA . ASP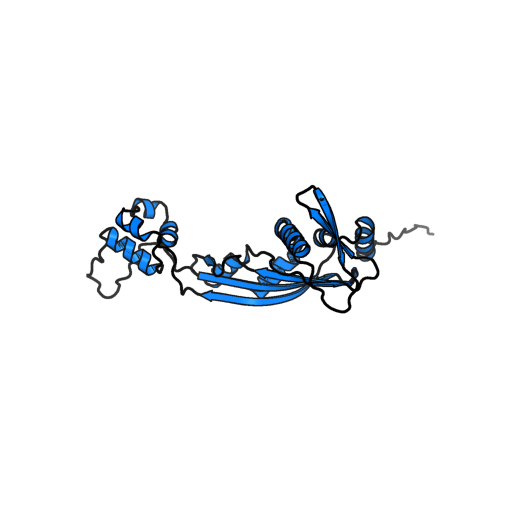 A 1 93 ? -20.547 -3.014 19.883 1.00 92.25 93 ASP A CA 1
ATOM 742 C C . ASP A 1 93 ? -19.545 -2.476 20.920 1.00 92.25 93 ASP A C 1
ATOM 744 O O . ASP A 1 93 ? -19.761 -2.606 22.126 1.00 92.25 93 ASP A O 1
ATOM 748 N N . ALA A 1 94 ? -18.456 -1.838 20.475 1.00 94.12 94 ALA A N 1
ATOM 749 C CA . ALA A 1 94 ? -17.473 -1.232 21.374 1.00 94.12 94 ALA A CA 1
ATOM 750 C C . ALA A 1 94 ? -18.074 -0.070 22.181 1.00 94.12 94 ALA A C 1
ATOM 752 O O . ALA A 1 94 ? -17.812 0.042 23.382 1.00 94.12 94 ALA A O 1
ATOM 753 N N . LYS A 1 95 ? -18.921 0.760 21.555 1.00 91.94 95 LYS A N 1
ATOM 754 C CA . LYS A 1 95 ? -19.687 1.814 22.243 1.00 91.94 95 LYS A CA 1
ATOM 755 C C . LYS A 1 95 ? -20.616 1.226 23.299 1.00 91.94 95 LYS A C 1
ATOM 757 O O . LYS A 1 95 ? -20.639 1.710 24.427 1.00 91.94 95 LYS A O 1
ATOM 762 N N . GLN A 1 96 ? -21.344 0.164 22.959 1.00 90.56 96 GLN A N 1
ATOM 763 C CA . GLN A 1 96 ? -22.232 -0.518 23.903 1.00 90.56 96 GLN A CA 1
ATOM 764 C C . GLN A 1 96 ? -21.454 -1.133 25.069 1.00 90.56 96 GLN A C 1
ATOM 766 O O . GLN A 1 96 ? -21.863 -0.998 26.221 1.00 90.56 96 GLN A O 1
ATOM 771 N N . LEU A 1 97 ? -20.310 -1.769 24.803 1.00 92.88 97 LEU A N 1
ATOM 772 C CA . LEU A 1 97 ? -19.453 -2.333 25.846 1.00 92.88 97 LEU A CA 1
ATOM 773 C C . LEU A 1 97 ? -18.958 -1.252 26.818 1.00 92.88 97 LEU A C 1
ATOM 775 O O . LEU A 1 97 ? -18.997 -1.462 28.034 1.00 92.88 97 LEU A O 1
ATOM 779 N N . LEU A 1 98 ? -18.530 -0.096 26.300 1.00 93.00 98 LEU A N 1
ATOM 780 C CA . LEU A 1 98 ? -18.131 1.054 27.114 1.00 93.00 98 LEU A CA 1
ATOM 781 C C . LEU A 1 98 ? -19.296 1.587 27.952 1.00 93.00 98 LEU A C 1
ATOM 783 O O . LEU A 1 98 ? -19.146 1.726 29.167 1.00 93.00 98 LEU A O 1
ATOM 787 N N . ALA A 1 99 ? -20.457 1.822 27.334 1.00 89.75 99 ALA A N 1
ATOM 788 C CA . ALA A 1 99 ? -21.652 2.300 28.029 1.00 89.75 99 ALA A CA 1
ATOM 789 C C . ALA A 1 99 ? -22.040 1.369 29.186 1.00 89.75 99 ALA A C 1
ATOM 791 O O . ALA A 1 99 ? -22.106 1.792 30.341 1.00 89.75 99 ALA A O 1
ATOM 792 N N . ASN A 1 100 ? -22.178 0.075 28.894 1.00 89.19 100 ASN A N 1
ATOM 793 C CA . ASN A 1 100 ? -22.565 -0.937 29.872 1.00 89.19 100 ASN A CA 1
ATOM 794 C C . ASN A 1 100 ? -21.561 -1.045 31.026 1.00 89.19 100 ASN A C 1
ATOM 796 O O . ASN A 1 100 ? -21.958 -1.164 32.184 1.00 89.19 100 ASN A O 1
ATOM 800 N N . THR A 1 101 ? -20.258 -0.990 30.735 1.00 91.12 101 THR A N 1
ATOM 801 C CA . THR A 1 101 ? -19.223 -1.154 31.770 1.00 91.12 101 THR A CA 1
ATOM 802 C C . THR A 1 101 ? -19.146 0.043 32.716 1.00 91.12 101 THR A C 1
ATOM 804 O O . THR A 1 101 ? -18.837 -0.128 33.895 1.00 91.12 101 THR A O 1
ATOM 807 N N . HIS A 1 102 ? -19.454 1.245 32.228 1.00 89.50 102 HIS A N 1
ATOM 808 C CA . HIS A 1 102 ? -19.473 2.464 33.037 1.00 89.50 102 HIS A CA 1
ATOM 809 C C . HIS A 1 102 ? -20.849 2.772 33.644 1.00 89.50 102 HIS A C 1
ATOM 811 O O . HIS A 1 102 ? -21.040 3.849 34.204 1.00 89.50 102 HIS A O 1
ATOM 817 N N . GLY A 1 103 ? -21.795 1.827 33.578 1.00 83.75 103 GLY A N 1
ATOM 818 C CA . GLY A 1 103 ? -23.133 1.991 34.150 1.00 83.75 103 GLY A CA 1
ATOM 819 C C . GLY A 1 103 ? -23.959 3.067 33.449 1.00 83.75 103 GLY A C 1
ATOM 820 O O . GLY A 1 103 ? -24.885 3.616 34.044 1.00 83.75 103 GLY A O 1
ATOM 821 N N . ILE A 1 104 ? -23.618 3.378 32.198 1.00 78.81 104 ILE A N 1
ATOM 822 C CA . ILE A 1 104 ? -24.389 4.273 31.346 1.00 78.81 104 ILE A CA 1
ATOM 823 C C . ILE A 1 104 ? -25.506 3.432 30.754 1.00 78.81 104 ILE A C 1
ATOM 825 O O . ILE A 1 104 ? -25.397 2.854 29.674 1.00 78.81 104 ILE A O 1
ATOM 829 N N . HIS A 1 105 ? -26.557 3.288 31.541 1.00 65.19 105 HIS A N 1
ATOM 830 C CA . HIS A 1 105 ? -27.817 2.786 31.043 1.00 65.19 105 HIS A CA 1
ATOM 831 C C . HIS A 1 105 ? -28.533 3.955 30.384 1.00 65.19 105 HIS A C 1
ATOM 833 O O . HIS A 1 105 ? -28.561 5.045 30.958 1.00 65.19 105 HIS A O 1
ATOM 839 N N . ASP A 1 106 ? -29.078 3.728 29.186 1.00 54.81 106 ASP A N 1
ATOM 840 C CA . ASP A 1 106 ? -30.075 4.618 28.602 1.00 54.81 106 ASP A CA 1
ATOM 841 C C . ASP A 1 106 ? -31.027 5.041 29.732 1.00 54.81 106 ASP A C 1
ATOM 843 O O . ASP A 1 106 ? -31.573 4.193 30.446 1.00 54.81 106 ASP A O 1
ATOM 847 N N . ASP A 1 107 ? -31.212 6.339 29.952 1.00 47.31 107 ASP A N 1
ATOM 848 C CA . ASP A 1 107 ? -32.347 6.801 30.741 1.00 47.31 107 ASP A CA 1
ATOM 849 C C . ASP A 1 107 ? -33.569 6.598 29.829 1.00 47.31 107 ASP A C 1
ATOM 851 O O . ASP A 1 107 ? -33.968 7.481 29.068 1.00 47.31 107 ASP A O 1
ATOM 855 N N . ILE A 1 108 ? -34.047 5.344 29.781 1.00 45.03 108 ILE A N 1
ATOM 856 C CA . ILE A 1 108 ? -35.093 4.809 28.894 1.00 45.03 108 ILE A CA 1
ATOM 857 C C . ILE A 1 108 ? -36.427 5.475 29.256 1.00 45.03 108 ILE A C 1
ATOM 859 O O . ILE A 1 108 ? -37.304 4.883 29.883 1.00 45.03 108 ILE A O 1
ATOM 863 N N . SER A 1 109 ? -36.589 6.734 28.872 1.00 43.38 109 SER A N 1
ATOM 864 C CA . SER A 1 109 ? -37.884 7.415 28.811 1.00 43.38 109 SER A CA 1
ATOM 865 C C . SER A 1 109 ? -38.258 7.821 27.384 1.00 43.38 109 SER A C 1
ATOM 867 O O . SER A 1 109 ? -39.445 7.956 27.103 1.00 43.38 109 SER A O 1
ATOM 869 N N . ASP A 1 110 ? -37.298 7.829 26.451 1.00 41.81 110 ASP A N 1
ATOM 870 C CA . ASP A 1 110 ? -37.535 7.976 25.011 1.00 41.81 110 ASP A CA 1
ATOM 871 C C . ASP A 1 110 ? -37.141 6.697 24.252 1.00 41.81 110 ASP A C 1
ATOM 873 O O . ASP A 1 110 ? -36.125 6.590 23.569 1.00 41.81 110 ASP A O 1
ATOM 877 N N . ILE A 1 111 ? -38.022 5.702 24.350 1.00 41.62 111 ILE A N 1
ATOM 878 C CA . ILE A 1 111 ? -38.020 4.386 23.674 1.00 41.62 111 ILE A CA 1
ATOM 879 C C . ILE A 1 111 ? -37.943 4.422 22.131 1.00 41.62 111 ILE A C 1
ATOM 881 O O . ILE A 1 111 ? -38.026 3.377 21.491 1.00 41.62 111 ILE A O 1
ATOM 885 N N . ASN A 1 112 ? -37.754 5.594 21.523 1.00 43.69 112 ASN A N 1
ATOM 886 C CA . ASN A 1 112 ? -37.582 5.752 20.079 1.00 43.69 112 ASN A CA 1
ATOM 887 C C . ASN A 1 112 ? -36.183 6.244 19.663 1.00 43.69 112 ASN A C 1
ATOM 889 O O . ASN A 1 112 ? -35.954 6.410 18.467 1.00 43.69 112 ASN A O 1
ATOM 893 N N . SER A 1 113 ? -35.238 6.443 20.591 1.00 48.16 113 SER A N 1
ATOM 894 C CA . SER A 1 113 ? -33.880 6.896 20.249 1.00 48.16 113 SER A CA 1
ATOM 895 C C . SER A 1 113 ? -32.791 6.303 21.149 1.00 48.16 113 SER A C 1
ATOM 897 O O . SER A 1 113 ? -31.985 7.060 21.675 1.00 48.16 113 SER A O 1
ATOM 899 N N . GLY A 1 114 ? -32.757 4.973 21.331 1.00 51.38 114 GLY A N 1
ATOM 900 C CA . GLY A 1 114 ? -31.673 4.223 22.007 1.00 51.38 114 GLY A CA 1
ATOM 901 C C . GLY A 1 114 ? -30.318 4.335 21.291 1.00 51.38 114 GLY A C 1
ATOM 902 O O . GLY A 1 114 ? -29.725 3.343 20.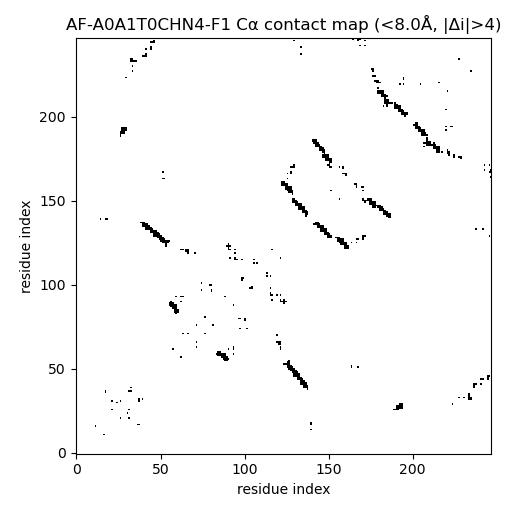871 1.00 51.38 114 GLY A O 1
ATOM 903 N N . ASP A 1 115 ? -29.881 5.568 21.069 1.00 57.72 115 ASP A N 1
ATOM 904 C CA . ASP A 1 115 ? -28.803 5.974 20.195 1.00 57.72 115 ASP A CA 1
ATOM 905 C C . ASP A 1 115 ? -27.664 6.564 21.030 1.00 57.72 115 ASP A C 1
ATOM 907 O O . ASP A 1 115 ? -27.434 7.772 21.093 1.00 57.72 115 ASP A O 1
ATOM 911 N N . ILE A 1 116 ? -26.907 5.672 21.671 1.00 61.50 116 ILE A N 1
ATOM 912 C CA . ILE A 1 116 ? -25.630 6.012 22.314 1.00 61.50 116 ILE A CA 1
ATOM 913 C C . ILE A 1 116 ? -24.534 6.367 21.290 1.00 61.50 116 ILE A C 1
ATOM 915 O O . ILE A 1 116 ? -23.395 6.648 21.679 1.00 61.50 116 ILE A O 1
ATOM 919 N N . SER A 1 117 ? -24.837 6.363 19.981 1.00 59.72 117 SER A N 1
ATOM 920 C CA . SER A 1 117 ? -23.849 6.588 18.917 1.00 59.72 117 SER A CA 1
ATOM 921 C C . SER A 1 117 ? -23.210 7.968 18.977 1.00 59.72 117 SER A C 1
ATOM 923 O O . SER A 1 117 ? -22.107 8.128 18.461 1.00 59.72 117 SER A O 1
ATOM 925 N N . HIS A 1 118 ? -23.870 8.940 19.613 1.00 66.19 118 HIS A N 1
ATOM 926 C CA . HIS A 1 118 ? -23.370 10.305 19.781 1.00 66.19 118 HIS A CA 1
ATOM 927 C C . HIS A 1 118 ? -22.461 10.497 21.001 1.00 66.19 118 HIS A C 1
ATOM 929 O O . HIS A 1 118 ? -21.756 11.500 21.075 1.00 66.19 118 HIS A O 1
ATOM 935 N N . MET A 1 119 ? -22.465 9.568 21.959 1.00 75.25 119 MET A N 1
ATOM 936 C CA . MET A 1 119 ? -21.743 9.739 23.223 1.00 75.25 119 MET A CA 1
ATOM 937 C C . MET A 1 119 ? -20.249 9.435 23.093 1.00 75.25 119 MET A C 1
ATOM 939 O O . MET A 1 119 ? -19.413 10.109 23.692 1.00 75.25 119 MET A O 1
ATOM 943 N N . PHE A 1 120 ? -19.919 8.426 22.290 1.00 82.81 120 PHE A N 1
ATOM 944 C CA . PHE A 1 120 ? -18.550 8.045 21.976 1.00 82.81 120 PHE A CA 1
ATOM 945 C C . PHE A 1 120 ? -18.260 8.402 20.527 1.00 82.81 120 PHE A C 1
ATOM 947 O O . PHE A 1 120 ? -18.943 7.925 19.618 1.00 82.81 120 PHE A O 1
ATOM 954 N N . ASN A 1 121 ? -17.208 9.183 20.294 1.00 83.38 121 ASN A N 1
ATOM 955 C CA . ASN A 1 121 ? -16.837 9.628 18.953 1.00 83.38 121 ASN A CA 1
ATOM 956 C C . ASN A 1 121 ? -16.048 8.541 18.196 1.00 83.38 121 ASN A C 1
ATOM 958 O O . ASN A 1 121 ? -14.956 8.769 17.681 1.00 83.38 121 ASN A O 1
ATOM 962 N N . ILE A 1 122 ? -16.589 7.321 18.167 1.00 86.62 122 ILE A N 1
ATOM 963 C CA . ILE A 1 122 ? -16.007 6.176 17.466 1.00 86.62 122 ILE A CA 1
ATOM 964 C C . ILE A 1 122 ? -16.796 5.973 16.174 1.00 86.62 122 ILE A C 1
ATOM 966 O O . ILE A 1 122 ? -17.944 5.527 16.180 1.00 86.62 122 ILE A O 1
ATOM 970 N N . VAL A 1 123 ? -16.185 6.311 15.044 1.00 88.31 123 VAL A N 1
ATOM 971 C CA . VAL A 1 123 ? -16.775 6.068 13.721 1.00 88.31 123 VAL A CA 1
ATOM 972 C C . VAL A 1 123 ? -16.554 4.621 13.287 1.00 88.31 123 VAL A C 1
ATOM 974 O O . VAL A 1 123 ? -15.549 4.010 13.650 1.00 88.31 123 VAL A O 1
ATOM 977 N N . ASN A 1 124 ? -17.464 4.074 12.479 1.00 90.50 124 ASN A N 1
ATOM 978 C CA . ASN A 1 124 ? -17.245 2.771 11.854 1.00 90.50 124 ASN A CA 1
ATOM 979 C C . ASN A 1 124 ? -16.075 2.873 10.854 1.00 90.50 124 ASN A C 1
ATOM 981 O O . ASN A 1 124 ? -16.134 3.698 9.935 1.00 90.50 124 ASN A O 1
ATOM 985 N N . PRO A 1 125 ? -15.003 2.074 11.011 1.00 95.50 125 PRO A N 1
ATOM 986 C CA . PRO A 1 125 ? -13.849 2.162 10.133 1.00 95.50 125 PRO A CA 1
ATOM 987 C C . PRO A 1 125 ? -14.184 1.648 8.732 1.00 95.50 125 PRO A C 1
ATOM 989 O O . PRO A 1 125 ? -14.886 0.653 8.556 1.00 95.50 125 PRO A O 1
ATOM 992 N N . TRP A 1 126 ? -13.606 2.294 7.728 1.00 96.94 126 TRP A N 1
ATOM 993 C CA . TRP A 1 126 ? -13.531 1.773 6.374 1.00 96.94 126 TRP A CA 1
ATOM 994 C C . TRP A 1 126 ? -12.380 0.777 6.281 1.00 96.94 126 TRP A C 1
ATOM 996 O O . TRP A 1 126 ? -11.231 1.119 6.544 1.00 96.94 126 TRP A O 1
ATOM 1006 N N . PHE A 1 127 ? -12.672 -0.449 5.875 1.00 96.88 127 PHE A N 1
ATOM 1007 C CA . PHE A 1 127 ? -11.679 -1.448 5.511 1.00 96.88 127 PHE A CA 1
ATOM 1008 C C . PHE A 1 127 ? -11.340 -1.268 4.039 1.00 96.88 127 PHE A C 1
ATOM 1010 O O . PHE A 1 127 ? -12.174 -1.514 3.162 1.00 96.88 127 PHE A O 1
ATOM 1017 N N . VAL A 1 128 ? -10.126 -0.792 3.780 1.00 97.38 128 VAL A N 1
ATOM 1018 C CA . VAL A 1 128 ? -9.684 -0.401 2.444 1.00 97.38 128 VAL A CA 1
ATOM 1019 C C . VAL A 1 128 ? -8.519 -1.267 1.989 1.00 97.38 128 VAL A C 1
ATOM 1021 O O . VAL A 1 128 ? -7.556 -1.491 2.723 1.00 97.38 128 VAL A O 1
ATOM 1024 N N . ARG A 1 129 ? -8.595 -1.725 0.742 1.00 96.44 129 ARG A N 1
ATOM 1025 C CA . ARG A 1 129 ? -7.470 -2.290 0.003 1.00 96.44 129 ARG A CA 1
ATOM 1026 C C . ARG A 1 129 ? -7.588 -1.903 -1.455 1.00 96.44 129 ARG 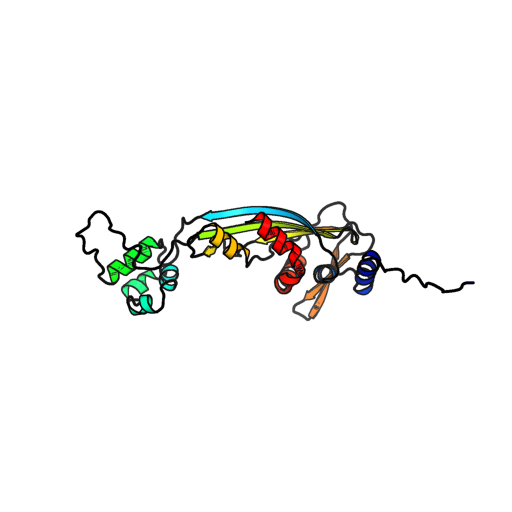A C 1
ATOM 1028 O O . ARG A 1 129 ? -8.589 -2.194 -2.105 1.00 96.44 129 ARG A O 1
ATOM 1035 N N . VAL A 1 130 ? -6.549 -1.268 -1.975 1.00 97.62 130 VAL A N 1
ATOM 1036 C CA . VAL A 1 130 ? -6.457 -0.933 -3.391 1.00 97.62 130 VAL A CA 1
ATOM 1037 C C . VAL A 1 130 ? -5.114 -1.409 -3.906 1.00 97.62 130 VAL A C 1
ATOM 1039 O O . VAL A 1 130 ? -4.086 -1.153 -3.286 1.00 97.62 130 VAL A O 1
ATOM 1042 N N . ALA A 1 131 ? -5.112 -2.118 -5.025 1.00 98.12 131 ALA A N 1
ATOM 1043 C CA . ALA A 1 131 ? -3.886 -2.567 -5.662 1.00 98.12 131 ALA A CA 1
ATOM 1044 C C . ALA A 1 131 ? -4.020 -2.541 -7.178 1.00 98.12 131 ALA A C 1
ATOM 1046 O O . ALA A 1 131 ? -5.119 -2.609 -7.742 1.00 98.12 131 ALA A O 1
ATOM 1047 N N . GLY A 1 132 ? -2.879 -2.468 -7.846 1.00 98.00 132 GLY A N 1
ATOM 1048 C CA . GLY A 1 132 ? -2.835 -2.346 -9.285 1.00 98.00 132 GLY A CA 1
ATOM 1049 C C . GLY A 1 132 ? -1.464 -2.589 -9.881 1.00 98.00 132 GLY A C 1
ATOM 1050 O O . GLY A 1 132 ? -0.536 -3.100 -9.250 1.00 98.00 132 GLY A O 1
ATOM 1051 N N . SER A 1 133 ? -1.363 -2.220 -11.150 1.00 98.06 133 SER A N 1
ATOM 1052 C CA . SER A 1 133 ? -0.119 -2.237 -11.906 1.00 98.06 133 SER A CA 1
ATOM 1053 C C . SER A 1 133 ? -0.001 -0.988 -12.758 1.00 98.06 133 SER A C 1
ATOM 1055 O O . SER A 1 133 ? -1.000 -0.535 -13.320 1.00 98.06 133 SER A O 1
ATOM 1057 N N . ALA A 1 134 ? 1.214 -0.485 -12.916 1.00 98.06 134 ALA A N 1
ATOM 1058 C CA . ALA A 1 134 ? 1.537 0.597 -13.827 1.00 98.06 134 ALA A CA 1
ATOM 1059 C C . ALA A 1 134 ? 2.656 0.173 -14.781 1.00 98.06 134 ALA A C 1
ATOM 1061 O O . ALA A 1 134 ? 3.515 -0.636 -14.433 1.00 98.06 134 ALA A O 1
ATOM 1062 N N . VAL A 1 135 ? 2.633 0.708 -15.997 1.00 97.88 135 VAL A N 1
ATOM 1063 C CA . VAL A 1 135 ? 3.702 0.557 -16.979 1.00 97.88 135 VAL A CA 1
ATOM 1064 C C . VAL A 1 135 ? 4.396 1.898 -17.132 1.00 97.88 135 VAL A C 1
ATOM 1066 O O . VAL A 1 135 ? 3.817 2.830 -17.689 1.00 97.88 135 VAL A O 1
ATOM 1069 N N . LEU A 1 136 ? 5.633 1.971 -16.653 1.00 96.25 136 LEU A N 1
ATOM 1070 C CA . LEU A 1 136 ? 6.564 3.041 -16.972 1.00 96.25 136 LEU A CA 1
ATOM 1071 C C . LEU A 1 136 ? 7.215 2.769 -18.319 1.00 96.25 136 LEU A C 1
ATOM 1073 O O . LEU A 1 136 ? 7.547 1.629 -18.636 1.00 96.25 136 LEU A O 1
ATOM 1077 N N . TYR A 1 137 ? 7.402 3.815 -19.106 1.00 95.12 137 TYR A N 1
ATOM 1078 C CA . TYR A 1 137 ? 8.011 3.733 -20.420 1.00 95.12 137 TYR A CA 1
ATOM 1079 C C . TYR A 1 137 ? 8.923 4.927 -20.666 1.00 95.12 137 TYR A C 1
ATOM 1081 O O . TYR A 1 137 ? 8.570 6.067 -20.355 1.00 95.12 137 TYR A O 1
ATOM 1089 N N . GLN A 1 138 ? 10.083 4.639 -21.248 1.00 93.06 138 GLN A N 1
ATOM 1090 C CA . GLN A 1 138 ? 11.021 5.623 -21.747 1.00 93.06 138 GLN A CA 1
ATOM 1091 C C . GLN A 1 138 ? 11.305 5.328 -23.238 1.00 93.06 138 GLN A C 1
ATOM 1093 O O . GLN A 1 138 ? 11.962 4.321 -23.546 1.00 93.06 138 GLN A O 1
ATOM 1098 N N . PRO A 1 139 ? 10.783 6.156 -24.167 1.00 90.38 139 PRO A N 1
ATOM 1099 C CA . PRO A 1 139 ? 10.902 5.916 -25.601 1.00 90.38 139 PRO A CA 1
ATOM 1100 C C . PRO A 1 139 ? 12.329 5.973 -26.135 1.00 90.38 139 PRO A C 1
ATOM 1102 O O . PRO A 1 139 ? 12.709 5.086 -26.899 1.00 90.38 139 PRO A O 1
ATOM 1105 N N . GLU A 1 140 ? 13.138 6.945 -25.721 1.00 88.31 140 GLU A N 1
ATOM 1106 C CA . GLU A 1 140 ? 14.514 7.102 -26.204 1.00 88.31 140 GLU A CA 1
ATOM 1107 C C . GLU A 1 140 ? 15.401 5.923 -25.777 1.00 88.31 140 GLU A C 1
ATOM 1109 O O . GLU A 1 140 ? 16.306 5.514 -26.506 1.00 88.31 140 GLU A O 1
ATOM 1114 N N . LEU A 1 141 ? 15.103 5.318 -24.624 1.00 88.31 141 LEU A N 1
ATOM 1115 C CA . LEU A 1 141 ? 15.795 4.120 -24.140 1.00 88.31 141 LEU A CA 1
ATOM 1116 C C . LEU A 1 141 ? 15.207 2.813 -24.688 1.00 88.31 141 LEU A C 1
ATOM 1118 O O . LEU A 1 141 ? 15.790 1.750 -24.467 1.00 88.31 141 LEU A O 1
ATOM 1122 N N . LEU A 1 142 ? 14.064 2.863 -25.385 1.00 92.00 142 LEU A N 1
ATOM 1123 C CA . LEU A 1 142 ? 13.292 1.690 -25.809 1.00 92.00 142 LEU A CA 1
ATOM 1124 C C . LEU A 1 142 ? 13.041 0.718 -24.641 1.00 92.00 142 LEU A C 1
ATOM 1126 O O . LEU A 1 142 ? 13.229 -0.497 -24.762 1.00 92.00 142 LEU A O 1
ATOM 1130 N N . LEU A 1 143 ? 12.658 1.275 -23.492 1.00 93.44 143 LEU A N 1
ATOM 1131 C CA . LEU A 1 143 ? 12.584 0.576 -22.213 1.00 93.44 143 LEU A CA 1
ATOM 1132 C C . LEU A 1 143 ? 11.214 0.773 -21.569 1.00 93.44 143 LEU A C 1
ATOM 1134 O O . LEU A 1 143 ? 10.768 1.901 -21.385 1.00 93.44 143 LEU A O 1
ATOM 1138 N N . ALA A 1 144 ? 10.566 -0.321 -21.179 1.00 96.00 144 ALA A N 1
ATOM 1139 C CA . ALA A 1 144 ? 9.352 -0.302 -20.378 1.00 96.00 144 ALA A CA 1
ATOM 1140 C C . ALA A 1 144 ? 9.498 -1.177 -19.130 1.00 96.00 144 ALA A C 1
ATOM 1142 O O . ALA A 1 144 ? 10.028 -2.287 -19.197 1.00 96.00 144 ALA A O 1
ATOM 1143 N N . LEU A 1 145 ? 8.951 -0.709 -18.012 1.00 97.00 145 LEU A N 1
ATOM 1144 C CA . LEU A 1 145 ? 8.838 -1.458 -16.769 1.00 97.00 145 LEU A CA 1
ATOM 1145 C C . LEU A 1 145 ? 7.376 -1.592 -16.394 1.00 97.00 145 LEU A C 1
ATOM 1147 O O . LEU A 1 145 ? 6.659 -0.600 -16.318 1.00 97.00 145 LEU A O 1
ATOM 1151 N N . ARG A 1 146 ? 6.938 -2.810 -16.103 1.00 98.06 146 ARG A N 1
ATOM 1152 C CA . ARG A 1 146 ? 5.689 -3.045 -15.394 1.00 98.06 146 ARG A CA 1
ATOM 1153 C C . ARG A 1 146 ? 5.996 -3.203 -13.916 1.00 98.06 146 ARG A C 1
ATOM 1155 O O . ARG A 1 146 ? 6.764 -4.080 -13.525 1.00 98.06 146 ARG A O 1
ATOM 1162 N N . LEU A 1 147 ? 5.357 -2.357 -13.127 1.00 98.19 147 LEU A N 1
ATOM 1163 C CA . LEU A 1 147 ? 5.461 -2.310 -11.682 1.00 98.19 147 LEU A CA 1
ATOM 1164 C C . LEU A 1 147 ? 4.086 -2.572 -11.072 1.00 98.19 147 LEU A C 1
ATOM 1166 O O . LEU A 1 147 ? 3.060 -2.234 -11.668 1.00 98.19 147 LEU A O 1
ATOM 1170 N N . HIS A 1 148 ? 4.064 -3.159 -9.883 1.00 98.19 148 HIS A N 1
ATOM 1171 C CA . HIS A 1 148 ? 2.842 -3.375 -9.116 1.00 98.19 148 HIS A CA 1
ATOM 1172 C C . HIS A 1 148 ? 2.842 -2.487 -7.881 1.00 98.19 148 HIS A C 1
ATOM 1174 O O . HIS A 1 148 ? 3.886 -2.268 -7.272 1.00 98.19 148 HIS A O 1
ATOM 1180 N N . TRP A 1 149 ? 1.667 -1.981 -7.523 1.00 98.19 149 TRP A N 1
ATOM 1181 C CA . TRP A 1 149 ? 1.484 -1.054 -6.412 1.00 98.19 149 TRP A CA 1
ATOM 1182 C C . TRP A 1 149 ? 0.290 -1.465 -5.551 1.00 98.19 149 TRP A C 1
ATOM 1184 O O . TRP A 1 149 ? -0.654 -2.094 -6.040 1.00 98.19 149 TRP A O 1
ATOM 1194 N N . GLN A 1 150 ? 0.336 -1.125 -4.267 1.00 97.94 150 GLN A N 1
ATOM 1195 C CA . GLN A 1 150 ? -0.733 -1.386 -3.302 1.00 97.94 150 GLN A CA 1
ATOM 1196 C C . GLN A 1 150 ? -0.843 -0.256 -2.275 1.00 97.94 150 GLN A C 1
ATOM 1198 O O . GLN A 1 150 ? 0.152 0.388 -1.952 1.00 97.94 150 GLN A O 1
ATOM 1203 N N . SER A 1 151 ? -2.046 -0.044 -1.742 1.00 97.25 151 SER A N 1
ATOM 1204 C CA . SER A 1 151 ? -2.328 0.936 -0.685 1.00 97.25 151 SER A CA 1
ATOM 1205 C C . SER A 1 151 ? -1.755 0.517 0.672 1.00 97.25 151 SER A C 1
ATOM 1207 O O . SER A 1 151 ? -1.414 1.355 1.492 1.00 97.25 151 SER A O 1
ATOM 1209 N N . SER A 1 152 ? -1.653 -0.791 0.928 1.00 94.75 152 SER A N 1
ATOM 1210 C CA . SER A 1 152 ? -1.133 -1.335 2.182 1.00 94.75 152 SER A CA 1
ATOM 1211 C C . SER A 1 152 ? -0.566 -2.738 1.985 1.00 94.75 152 SER A C 1
ATOM 1213 O O . SER A 1 152 ? -1.015 -3.484 1.114 1.00 94.75 152 SER A O 1
ATOM 1215 N N . THR A 1 153 ? 0.393 -3.116 2.831 1.00 92.19 153 THR A N 1
ATOM 1216 C CA . THR A 1 153 ? 0.877 -4.499 2.959 1.00 92.19 153 THR A CA 1
ATOM 1217 C C . THR A 1 153 ? -0.117 -5.397 3.697 1.00 92.19 153 THR A C 1
ATOM 1219 O O . THR A 1 153 ? -0.034 -6.621 3.593 1.00 92.19 153 THR A O 1
ATOM 1222 N N . GLN A 1 154 ? -1.074 -4.813 4.424 1.00 91.19 154 GLN A N 1
ATOM 1223 C CA . GLN A 1 154 ? -2.140 -5.558 5.085 1.00 91.19 154 GLN A CA 1
ATOM 1224 C C . GLN A 1 154 ? -3.243 -5.955 4.083 1.00 91.19 154 GLN A C 1
ATOM 1226 O O . GLN A 1 154 ? -3.501 -5.231 3.115 1.00 91.19 154 GLN A O 1
ATOM 1231 N N . PRO A 1 155 ? -3.944 -7.085 4.306 1.00 90.75 155 PRO A N 1
ATOM 1232 C CA . PRO A 1 155 ? -5.075 -7.482 3.465 1.00 90.75 155 PRO A CA 1
ATOM 1233 C C . PRO A 1 155 ? -6.240 -6.488 3.488 1.00 90.75 155 PRO A C 1
ATOM 1235 O O . PRO A 1 155 ? -6.923 -6.335 2.488 1.00 90.75 155 PRO A O 1
ATOM 1238 N N . LEU A 1 156 ? -6.484 -5.812 4.610 1.00 93.12 156 LEU A N 1
ATOM 1239 C CA . LEU A 1 156 ? -7.456 -4.727 4.718 1.00 93.12 156 LEU A CA 1
ATOM 1240 C C . LEU A 1 156 ? -6.935 -3.728 5.744 1.00 93.12 156 LEU A C 1
ATOM 1242 O O . LEU A 1 156 ? -6.688 -4.098 6.890 1.00 93.12 156 LEU A O 1
ATOM 1246 N N . GLN A 1 157 ? -6.774 -2.474 5.337 1.00 94.88 157 GLN A N 1
ATOM 1247 C CA . GLN A 1 157 ? -6.372 -1.395 6.227 1.00 94.88 157 GLN A CA 1
ATOM 1248 C C . GLN A 1 157 ? -7.621 -0.740 6.829 1.00 94.88 157 GLN A C 1
ATOM 1250 O O . GLN A 1 157 ? -8.459 -0.252 6.066 1.00 94.88 157 GLN A O 1
ATOM 1255 N N . PRO A 1 158 ? -7.766 -0.691 8.163 1.00 95.75 158 PRO A N 1
ATOM 1256 C CA . PRO A 1 158 ? -8.858 0.035 8.793 1.00 95.75 158 PRO A CA 1
ATOM 1257 C C . PRO A 1 158 ? -8.564 1.540 8.838 1.00 95.75 158 PRO A C 1
ATOM 1259 O O . PRO A 1 158 ? -7.529 1.970 9.351 1.00 95.75 158 PRO A O 1
ATOM 1262 N N . ILE A 1 159 ? -9.493 2.350 8.336 1.00 95.31 159 ILE A N 1
ATOM 1263 C CA . ILE A 1 159 ? -9.392 3.810 8.278 1.00 95.31 159 ILE A CA 1
ATOM 1264 C C . ILE A 1 159 ? -10.633 4.421 8.922 1.00 95.31 159 ILE A C 1
ATOM 1266 O O . ILE A 1 159 ? -11.748 4.277 8.427 1.00 95.31 159 ILE A O 1
ATOM 1270 N N . TYR A 1 160 ? -10.434 5.112 10.041 1.00 94.12 160 TYR A N 1
ATOM 1271 C CA . TYR A 1 160 ? -11.503 5.788 10.770 1.00 94.12 160 TYR A CA 1
ATOM 1272 C C . TYR A 1 160 ? -11.738 7.174 10.172 1.00 94.12 160 TYR A C 1
ATOM 1274 O O . TYR A 1 160 ? -10.993 8.113 10.444 1.00 94.12 160 TYR A O 1
ATOM 1282 N N . CYS A 1 161 ? -12.773 7.294 9.348 1.00 93.62 161 CYS A N 1
ATOM 1283 C CA . CYS A 1 161 ? -13.275 8.561 8.831 1.00 93.62 161 CYS A CA 1
ATOM 1284 C C . CYS A 1 161 ? -14.757 8.421 8.455 1.00 93.62 161 CYS A C 1
ATOM 1286 O O . CYS A 1 161 ? -15.291 7.314 8.396 1.00 93.62 161 CYS A O 1
ATOM 1288 N N . GLN A 1 162 ? -15.422 9.551 8.216 1.00 91.56 162 GLN A N 1
ATOM 1289 C CA . GLN A 1 162 ? -16.850 9.567 7.888 1.00 91.56 162 GLN A CA 1
ATOM 1290 C C . GLN A 1 162 ? -17.112 9.100 6.451 1.00 91.56 162 GLN A C 1
ATOM 1292 O O . GLN A 1 162 ? -17.966 8.253 6.204 1.00 91.56 162 GLN A O 1
ATOM 1297 N N . GLU A 1 163 ? -16.353 9.630 5.493 1.00 94.94 163 GLU A N 1
ATOM 1298 C CA . GLU A 1 163 ? -16.657 9.490 4.070 1.00 94.94 163 GLU A CA 1
ATOM 1299 C C . GLU A 1 163 ? -15.783 8.445 3.375 1.00 94.94 163 GLU A C 1
ATOM 1301 O O . GLU A 1 163 ? -14.563 8.410 3.558 1.00 94.94 163 GLU A O 1
ATOM 1306 N N . GLN A 1 164 ? -16.403 7.660 2.490 1.00 95.31 164 GLN A N 1
ATOM 1307 C CA . GLN A 1 164 ? -15.724 6.639 1.692 1.00 95.31 164 GLN A CA 1
ATOM 1308 C C . GLN A 1 164 ? -14.577 7.215 0.849 1.00 95.31 164 GLN A C 1
ATOM 1310 O O . GLN A 1 164 ? -13.483 6.651 0.812 1.00 95.31 164 GLN A O 1
ATOM 1315 N N . ASP A 1 165 ? -14.803 8.358 0.199 1.00 95.50 165 ASP A N 1
ATOM 1316 C CA . ASP A 1 165 ? -13.794 9.003 -0.646 1.00 95.50 165 ASP A CA 1
ATOM 1317 C C . ASP A 1 165 ? -12.593 9.476 0.173 1.00 95.50 165 ASP A C 1
ATOM 1319 O O . ASP A 1 165 ? -11.446 9.331 -0.251 1.00 95.50 165 ASP A O 1
ATOM 1323 N N . THR A 1 166 ? -12.84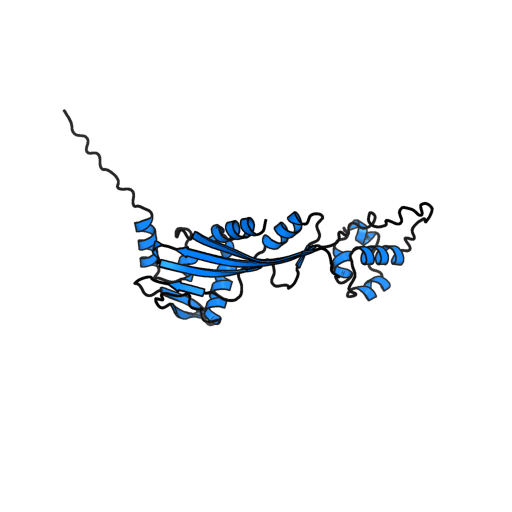1 9.978 1.385 1.00 96.38 166 THR A N 1
ATOM 1324 C CA . THR A 1 166 ? -11.777 10.320 2.333 1.00 96.38 166 THR A CA 1
ATOM 1325 C C . THR A 1 166 ? -10.992 9.071 2.740 1.00 96.38 166 THR A C 1
ATOM 1327 O O . THR A 1 166 ? -9.763 9.117 2.779 1.00 96.38 166 THR A O 1
ATOM 1330 N N . ALA A 1 167 ? -11.659 7.935 2.979 1.00 96.75 167 ALA A N 1
ATOM 1331 C CA . ALA A 1 167 ? -10.979 6.675 3.286 1.00 96.75 167 ALA A CA 1
ATOM 1332 C C . ALA A 1 167 ? -10.065 6.214 2.143 1.00 96.75 167 ALA A C 1
ATOM 1334 O O . ALA A 1 167 ? -8.921 5.834 2.382 1.00 96.75 167 ALA A O 1
ATOM 1335 N N . LEU A 1 168 ? -10.542 6.280 0.897 1.00 96.81 168 LEU A N 1
ATOM 1336 C CA . LEU A 1 168 ? -9.757 5.916 -0.287 1.00 96.81 168 LEU A CA 1
ATOM 1337 C C . LEU A 1 168 ? -8.549 6.834 -0.487 1.00 96.81 168 LEU A C 1
ATOM 1339 O O . LEU A 1 168 ? -7.458 6.341 -0.773 1.00 96.81 168 LEU A O 1
ATOM 1343 N N . ARG A 1 169 ? -8.720 8.149 -0.294 1.00 96.38 169 ARG A N 1
ATOM 1344 C CA . ARG A 1 169 ? -7.617 9.125 -0.338 1.00 96.38 169 ARG A CA 1
ATOM 1345 C C . ARG A 1 169 ? -6.552 8.809 0.702 1.00 96.38 169 ARG A C 1
ATOM 1347 O O . ARG A 1 169 ? -5.384 8.722 0.350 1.00 96.38 169 ARG A O 1
ATOM 1354 N N . LEU A 1 170 ? -6.955 8.587 1.953 1.00 96.25 170 LEU A N 1
ATOM 1355 C CA . LEU A 1 170 ? -6.031 8.252 3.039 1.00 96.25 170 LEU A CA 1
ATOM 1356 C C . LEU A 1 170 ? -5.323 6.911 2.805 1.00 96.25 170 LEU A C 1
ATOM 1358 O O . LEU A 1 170 ? -4.139 6.792 3.100 1.00 96.25 170 LEU A O 1
ATOM 1362 N N . ALA A 1 171 ? -6.024 5.914 2.258 1.00 96.19 171 ALA A N 1
ATOM 1363 C CA . ALA A 1 171 ? -5.431 4.617 1.945 1.00 96.19 171 ALA A CA 1
ATOM 1364 C C . ALA A 1 171 ? -4.348 4.730 0.869 1.00 96.19 171 ALA A C 1
ATOM 1366 O O . ALA A 1 171 ? -3.301 4.098 0.975 1.00 96.19 171 ALA A O 1
ATOM 1367 N N . ILE A 1 172 ? -4.611 5.497 -0.193 1.00 96.19 172 ILE A N 1
ATOM 1368 C CA . ILE A 1 172 ? -3.691 5.577 -1.327 1.00 96.19 172 ILE A CA 1
ATOM 1369 C C . ILE A 1 172 ? -2.553 6.572 -1.106 1.00 96.19 172 ILE A C 1
ATOM 1371 O O . ILE A 1 172 ? -1.571 6.493 -1.824 1.00 96.19 172 ILE A O 1
ATOM 1375 N N . ASP A 1 173 ? -2.632 7.478 -0.130 1.00 94.06 173 ASP A N 1
ATOM 1376 C CA . ASP A 1 173 ? -1.561 8.454 0.121 1.00 94.06 173 ASP A CA 1
ATOM 1377 C C . ASP A 1 173 ? -0.233 7.790 0.531 1.00 94.06 173 ASP A C 1
ATOM 1379 O O . ASP A 1 173 ? 0.840 8.260 0.168 1.00 94.06 173 ASP A O 1
ATOM 1383 N N . GLY A 1 174 ? -0.308 6.645 1.217 1.00 89.88 174 GLY A N 1
ATOM 1384 C CA . GLY A 1 174 ? 0.841 5.826 1.622 1.00 89.88 174 GLY A CA 1
ATOM 1385 C C . GLY A 1 174 ? 1.105 4.614 0.724 1.00 89.88 174 GLY A C 1
ATOM 1386 O O . GLY A 1 174 ? 1.566 3.586 1.224 1.00 89.88 174 GLY A O 1
ATOM 1387 N N . TRP A 1 175 ? 0.756 4.679 -0.566 1.00 96.38 175 TRP A N 1
ATOM 1388 C CA . TRP A 1 175 ? 0.959 3.555 -1.481 1.00 96.38 175 TRP A CA 1
ATOM 1389 C C . TRP A 1 175 ? 2.439 3.162 -1.603 1.00 96.38 175 TRP A C 1
ATOM 1391 O O . TRP A 1 175 ? 3.347 3.969 -1.423 1.00 96.38 175 TRP A O 1
ATOM 1401 N N . SER A 1 176 ? 2.685 1.897 -1.934 1.00 97.31 176 SER A N 1
ATOM 1402 C CA . SER 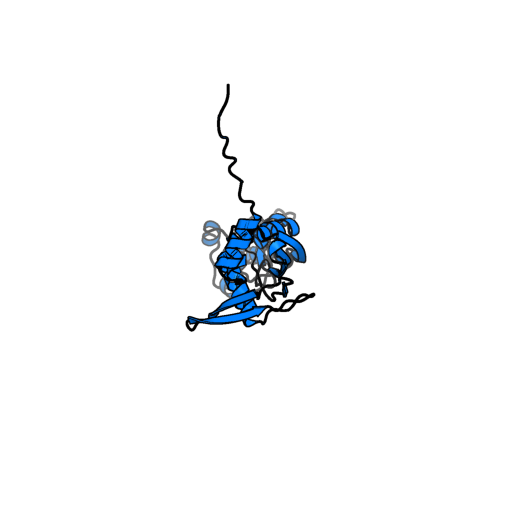A 1 176 ? 4.035 1.369 -2.148 1.00 97.31 176 SER A CA 1
ATOM 1403 C C . SER A 1 176 ? 4.077 0.404 -3.323 1.00 97.31 176 SER A C 1
ATOM 1405 O O . SER A 1 176 ? 3.073 -0.221 -3.686 1.00 97.31 176 SER A O 1
ATOM 1407 N N . LEU A 1 177 ? 5.257 0.274 -3.922 1.00 97.88 177 LEU A N 1
ATOM 1408 C CA . LEU A 1 177 ? 5.551 -0.743 -4.918 1.00 97.88 177 LEU A CA 1
ATOM 1409 C C . LEU A 1 177 ? 5.810 -2.096 -4.250 1.00 97.88 177 LEU A C 1
ATOM 1411 O O . LEU A 1 177 ? 6.407 -2.167 -3.175 1.00 97.88 177 LEU A O 1
ATOM 1415 N N . TYR A 1 178 ? 5.396 -3.187 -4.894 1.00 97.00 178 TYR A N 1
ATOM 1416 C CA . TYR A 1 178 ? 5.585 -4.536 -4.358 1.00 97.00 178 TYR A CA 1
ATOM 1417 C C . TYR A 1 178 ? 5.657 -5.607 -5.450 1.00 97.00 178 TYR A C 1
ATOM 1419 O O . TYR A 1 178 ? 5.312 -5.381 -6.608 1.00 97.00 178 TYR A O 1
ATOM 1427 N N . GLY A 1 179 ? 6.056 -6.816 -5.055 1.00 95.56 179 GLY A N 1
ATOM 1428 C CA . GLY A 1 179 ? 5.917 -8.009 -5.883 1.00 95.56 179 GLY A CA 1
ATOM 1429 C C . GLY A 1 179 ? 6.946 -8.104 -7.008 1.00 95.56 179 GLY A C 1
ATOM 1430 O O . GLY A 1 179 ? 8.150 -8.053 -6.773 1.00 95.56 179 GLY A O 1
ATOM 1431 N N . ARG A 1 180 ? 6.465 -8.360 -8.228 1.00 95.31 180 ARG A N 1
ATOM 1432 C CA . ARG A 1 180 ? 7.310 -8.615 -9.403 1.00 95.31 180 ARG A CA 1
ATOM 1433 C C . ARG A 1 180 ? 7.624 -7.331 -10.164 1.00 95.31 180 ARG A C 1
ATOM 1435 O O . ARG A 1 180 ? 6.846 -6.384 -10.142 1.00 95.31 180 ARG A O 1
ATOM 1442 N N . VAL A 1 181 ? 8.715 -7.362 -10.919 1.00 97.50 181 VAL A N 1
ATOM 1443 C CA . VAL A 1 181 ? 9.054 -6.334 -11.905 1.00 97.50 181 VAL A CA 1
ATOM 1444 C C . VAL A 1 181 ? 9.204 -7.016 -13.255 1.00 97.50 181 VAL A C 1
ATOM 1446 O O . VAL A 1 181 ? 9.994 -7.953 -13.386 1.00 97.50 181 VAL A O 1
ATOM 1449 N N . ASP A 1 182 ? 8.450 -6.561 -14.252 1.00 97.44 182 ASP A N 1
ATOM 1450 C CA . ASP A 1 182 ? 8.625 -7.024 -15.627 1.00 97.44 182 ASP A CA 1
ATOM 1451 C C . ASP A 1 182 ? 9.291 -5.943 -16.465 1.00 97.44 182 ASP A C 1
ATOM 1453 O O . ASP A 1 182 ? 8.832 -4.804 -16.495 1.00 97.44 182 ASP A O 1
ATOM 1457 N N . VAL A 1 183 ? 10.335 -6.310 -17.198 1.00 96.00 183 VAL A N 1
ATOM 1458 C CA . VAL A 1 183 ? 11.109 -5.386 -18.025 1.00 96.00 183 VAL A CA 1
ATOM 1459 C C . VAL A 1 183 ? 10.982 -5.780 -19.491 1.00 96.00 183 VAL A C 1
ATOM 1461 O O . VAL A 1 183 ? 11.182 -6.935 -19.863 1.00 96.00 183 VAL A O 1
ATOM 1464 N N . LEU A 1 184 ? 10.649 -4.816 -20.341 1.00 95.56 184 LEU A N 1
ATOM 1465 C CA . LEU A 1 184 ? 10.732 -4.931 -21.791 1.00 95.56 184 LEU A CA 1
ATOM 1466 C C . LEU A 1 184 ? 11.803 -3.954 -22.253 1.00 95.56 184 LEU A C 1
ATOM 1468 O O . LEU A 1 184 ? 11.651 -2.747 -22.095 1.00 95.56 184 LEU A O 1
ATOM 1472 N N . TYR A 1 185 ? 12.879 -4.479 -22.827 1.00 94.25 185 TYR A N 1
ATOM 1473 C CA . TYR A 1 185 ? 13.991 -3.673 -23.305 1.00 94.25 185 TYR A CA 1
ATOM 1474 C C . TYR A 1 185 ? 14.299 -4.009 -24.760 1.00 94.25 185 TYR A C 1
ATOM 1476 O O . TYR A 1 185 ? 14.583 -5.159 -25.088 1.00 94.25 185 TYR A O 1
ATOM 1484 N N . GLN A 1 186 ? 14.237 -3.013 -25.638 1.00 92.12 186 GLN A N 1
ATOM 1485 C CA . GLN A 1 186 ? 14.511 -3.153 -27.072 1.00 92.12 186 GLN A CA 1
ATOM 1486 C C . GLN A 1 186 ? 15.728 -2.343 -27.539 1.00 92.12 186 GLN A C 1
ATOM 1488 O O . GLN A 1 186 ? 16.032 -2.337 -28.736 1.00 92.12 186 GLN A O 1
ATOM 1493 N N . GLY A 1 187 ? 16.437 -1.698 -26.609 1.00 85.81 187 GLY A N 1
ATOM 1494 C CA . GLY A 1 187 ? 17.616 -0.897 -26.905 1.00 85.81 187 GLY A CA 1
ATOM 1495 C C . GLY A 1 187 ? 18.774 -1.706 -27.491 1.00 85.81 187 GLY A C 1
ATOM 1496 O O . GLY A 1 187 ? 18.809 -2.938 -27.460 1.00 85.81 187 GLY A O 1
ATOM 1497 N N . ASN A 1 188 ? 19.711 -0.982 -28.098 1.00 78.31 188 ASN A N 1
ATOM 1498 C CA . ASN A 1 188 ? 20.852 -1.570 -28.802 1.00 78.31 188 ASN A CA 1
ATOM 1499 C C . ASN A 1 188 ? 22.113 -1.670 -27.933 1.00 78.31 188 ASN A C 1
ATOM 1501 O O . ASN A 1 188 ? 23.094 -2.267 -28.368 1.00 78.31 188 ASN A O 1
ATOM 1505 N N . LEU A 1 189 ? 22.092 -1.085 -26.735 1.00 75.19 189 LEU A N 1
ATOM 1506 C CA . LEU A 1 189 ? 23.206 -1.103 -25.794 1.00 75.19 189 LEU A CA 1
ATOM 1507 C C . LEU A 1 189 ? 22.899 -2.082 -24.650 1.00 75.19 189 LEU A C 1
ATOM 1509 O O . LEU A 1 189 ? 21.740 -2.411 -24.426 1.00 75.19 189 LEU A O 1
ATOM 1513 N N . PRO A 1 190 ? 23.900 -2.627 -23.948 1.00 76.62 190 PRO A N 1
ATOM 1514 C CA . PRO A 1 190 ? 23.637 -3.503 -22.811 1.00 76.62 190 PRO A CA 1
ATOM 1515 C C . PRO A 1 190 ? 23.018 -2.695 -21.658 1.00 76.62 190 PRO A C 1
ATOM 1517 O O . PRO A 1 190 ? 23.638 -1.737 -21.207 1.00 76.62 190 PRO A O 1
ATOM 1520 N N . LEU A 1 191 ? 21.825 -3.075 -21.184 1.00 88.38 191 LEU A N 1
ATOM 1521 C CA . LEU A 1 191 ? 21.200 -2.513 -19.979 1.00 88.38 191 LEU A CA 1
ATOM 1522 C C . LEU A 1 191 ? 21.564 -3.398 -18.783 1.00 88.38 191 LEU A C 1
ATOM 1524 O O . LEU A 1 191 ? 21.305 -4.601 -18.798 1.00 88.38 191 LEU A O 1
ATOM 1528 N N . SER A 1 192 ? 22.168 -2.815 -17.757 1.00 89.69 192 SER A N 1
ATOM 1529 C CA . SER A 1 192 ? 22.480 -3.481 -16.494 1.00 89.69 192 SER A CA 1
ATOM 1530 C C . SER A 1 192 ? 21.546 -3.022 -15.380 1.00 89.69 192 SER A C 1
ATOM 1532 O O . SER A 1 192 ? 20.955 -1.950 -15.451 1.00 89.69 192 SER A O 1
ATOM 1534 N N . LEU A 1 193 ? 21.435 -3.825 -14.335 1.00 90.00 193 LEU A N 1
ATOM 1535 C CA . LEU A 1 193 ? 20.896 -3.429 -13.045 1.00 90.00 193 LEU A CA 1
ATOM 1536 C C . LEU A 1 193 ? 21.939 -3.790 -11.991 1.00 90.00 193 LEU A C 1
ATOM 1538 O O . LEU A 1 193 ? 22.207 -4.972 -11.771 1.00 90.00 193 LEU A O 1
ATOM 1542 N N . ASN A 1 194 ? 22.536 -2.771 -11.388 1.00 87.00 194 ASN A N 1
ATOM 1543 C CA . ASN A 1 194 ? 23.626 -2.888 -10.431 1.00 87.00 194 ASN A CA 1
ATOM 1544 C C . ASN A 1 194 ? 23.121 -2.534 -9.039 1.00 87.00 194 ASN A C 1
ATOM 1546 O O . ASN A 1 194 ? 22.768 -1.388 -8.787 1.00 87.00 194 ASN A O 1
ATOM 1550 N N . MET A 1 195 ? 23.096 -3.507 -8.136 1.00 81.81 195 MET A N 1
ATOM 1551 C CA . MET A 1 195 ? 22.634 -3.337 -6.759 1.00 81.81 195 MET A CA 1
ATOM 1552 C C . MET A 1 195 ? 23.798 -3.512 -5.792 1.00 81.81 195 MET A C 1
ATOM 1554 O O . MET A 1 195 ? 24.640 -4.387 -5.988 1.00 81.81 195 MET A O 1
ATOM 1558 N N . THR A 1 196 ? 23.825 -2.733 -4.718 1.00 72.88 196 THR A N 1
ATOM 1559 C CA . THR A 1 196 ? 24.767 -2.955 -3.616 1.00 72.88 196 THR A CA 1
ATOM 1560 C C . THR A 1 196 ? 24.214 -4.057 -2.717 1.00 72.88 196 THR A C 1
ATOM 1562 O O . THR A 1 196 ? 23.100 -3.955 -2.206 1.00 72.88 196 THR A O 1
ATOM 1565 N N . SER A 1 197 ? 24.961 -5.141 -2.540 1.00 68.12 197 SER A N 1
ATOM 1566 C CA . SER A 1 197 ? 24.619 -6.178 -1.566 1.00 68.12 197 SER A CA 1
ATOM 1567 C C . SER A 1 197 ? 24.866 -5.687 -0.136 1.00 68.12 197 SER A C 1
ATOM 1569 O O . SER A 1 197 ? 25.642 -4.761 0.095 1.00 68.12 197 SER A O 1
ATOM 1571 N N . GLY A 1 198 ? 24.254 -6.351 0.849 1.00 62.09 198 GLY A N 1
ATOM 1572 C CA . GLY A 1 198 ? 24.480 -6.049 2.269 1.00 62.09 198 GLY A CA 1
ATOM 1573 C C . GLY A 1 198 ? 25.928 -6.253 2.742 1.00 62.09 198 GLY A C 1
ATOM 1574 O O . GLY A 1 198 ? 26.292 -5.747 3.798 1.00 62.09 198 GLY A O 1
ATOM 1575 N N . GLU A 1 199 ? 26.755 -6.956 1.963 1.00 67.69 199 GLU A N 1
ATOM 1576 C CA . GLU A 1 199 ? 28.185 -7.174 2.230 1.00 67.69 199 GLU A CA 1
ATOM 1577 C C . GLU A 1 199 ? 29.085 -6.131 1.536 1.00 67.69 199 GLU A C 1
ATOM 1579 O O . GLU A 1 199 ? 30.301 -6.154 1.700 1.00 67.69 199 GLU A O 1
ATOM 1584 N N . GLY A 1 200 ? 28.496 -5.183 0.795 1.00 67.56 200 GLY A N 1
ATOM 1585 C CA . GLY A 1 200 ? 29.212 -4.130 0.069 1.00 67.56 200 GLY A CA 1
ATOM 1586 C C . GLY A 1 200 ? 29.623 -4.503 -1.359 1.00 67.56 200 GLY A C 1
ATOM 1587 O O . GLY A 1 200 ? 30.098 -3.637 -2.091 1.00 67.56 200 GLY A O 1
ATOM 1588 N N . ASP A 1 201 ? 29.394 -5.747 -1.787 1.00 73.56 201 ASP A N 1
ATOM 1589 C CA . ASP A 1 201 ? 29.648 -6.186 -3.163 1.00 73.56 201 ASP A CA 1
ATOM 1590 C C . ASP A 1 201 ? 28.557 -5.688 -4.120 1.00 73.56 201 ASP A C 1
ATOM 1592 O O . ASP A 1 201 ? 27.365 -5.783 -3.815 1.00 73.56 201 ASP A O 1
ATOM 1596 N N . THR A 1 202 ? 28.943 -5.206 -5.304 1.00 76.06 202 THR A N 1
ATOM 1597 C CA . THR A 1 202 ? 27.997 -4.858 -6.374 1.00 76.06 202 THR A CA 1
ATOM 1598 C C . THR A 1 202 ? 27.533 -6.119 -7.104 1.00 76.06 202 THR A C 1
ATOM 1600 O O . THR A 1 202 ? 28.316 -6.797 -7.769 1.00 76.06 202 THR A O 1
ATOM 1603 N N . LEU A 1 203 ? 26.238 -6.413 -7.022 1.00 79.94 203 LEU A N 1
ATOM 1604 C CA . LEU A 1 203 ? 25.572 -7.439 -7.815 1.00 79.94 203 LEU A CA 1
ATOM 1605 C C . LEU A 1 203 ? 25.068 -6.827 -9.120 1.00 79.94 203 LEU A C 1
ATOM 1607 O O . LEU A 1 203 ? 24.242 -5.916 -9.100 1.00 79.94 203 LEU A O 1
ATOM 1611 N N . SER A 1 204 ? 25.526 -7.359 -10.250 1.00 85.88 204 SER A N 1
ATOM 1612 C CA . SER A 1 204 ? 25.135 -6.889 -11.580 1.00 85.88 204 SER A CA 1
ATOM 1613 C C . SER A 1 204 ? 24.278 -7.919 -12.308 1.00 85.88 204 SER A C 1
ATOM 1615 O O . SER A 1 204 ? 24.697 -9.055 -12.542 1.00 85.88 204 SER A O 1
ATOM 1617 N N . HIS A 1 205 ? 23.097 -7.497 -12.748 1.00 88.69 205 HIS A N 1
ATOM 1618 C CA . HIS A 1 205 ? 22.253 -8.243 -13.674 1.00 88.69 205 HIS A CA 1
ATOM 1619 C C . HIS A 1 205 ? 22.288 -7.609 -15.056 1.00 88.69 205 HIS A C 1
ATOM 1621 O O . HIS A 1 205 ? 22.070 -6.408 -15.182 1.00 88.69 205 HIS A O 1
ATOM 1627 N N . LEU A 1 206 ? 22.479 -8.409 -16.103 1.00 90.31 206 LEU A N 1
ATOM 1628 C CA . LEU A 1 206 ? 22.295 -7.933 -17.469 1.00 90.31 206 LEU A CA 1
ATOM 1629 C C . LEU A 1 206 ? 20.854 -8.177 -17.916 1.00 90.31 206 LEU A C 1
ATOM 1631 O O . LEU A 1 206 ? 20.390 -9.316 -17.910 1.00 90.31 206 LEU A O 1
ATOM 1635 N N . ILE A 1 207 ? 20.178 -7.122 -18.358 1.00 90.06 207 ILE A N 1
ATOM 1636 C CA . ILE A 1 207 ? 18.835 -7.179 -18.927 1.00 90.06 207 ILE A CA 1
ATOM 1637 C C . ILE A 1 207 ? 18.982 -7.327 -20.446 1.00 90.06 207 ILE A C 1
ATOM 1639 O O . ILE A 1 207 ? 19.402 -6.384 -21.126 1.00 90.06 207 ILE A O 1
ATOM 1643 N N . PRO A 1 208 ? 18.667 -8.503 -21.017 1.00 88.12 208 PRO A N 1
ATOM 1644 C CA . PRO A 1 208 ? 18.862 -8.725 -22.437 1.00 88.12 208 PRO A CA 1
ATOM 1645 C C . PRO A 1 208 ? 17.771 -8.026 -23.249 1.00 88.12 208 PRO A C 1
ATOM 1647 O O . PRO A 1 208 ? 16.626 -7.876 -22.811 1.00 88.12 208 PRO A O 1
ATOM 1650 N N . LYS A 1 209 ? 18.120 -7.666 -24.486 1.00 91.00 209 LYS A N 1
ATOM 1651 C CA . LYS A 1 209 ? 17.158 -7.200 -25.486 1.00 91.00 209 LYS A CA 1
ATOM 1652 C C . LYS A 1 209 ? 16.088 -8.269 -25.728 1.00 91.00 209 LYS A C 1
ATOM 1654 O O . LYS A 1 209 ? 16.415 -9.425 -25.990 1.00 91.00 209 LYS A O 1
ATOM 1659 N N . SER A 1 210 ? 14.817 -7.881 -25.705 1.00 90.50 210 SER A N 1
ATOM 1660 C CA . SER A 1 210 ? 13.683 -8.777 -25.935 1.00 90.50 210 SER A CA 1
ATOM 1661 C C . SER A 1 210 ? 12.502 -8.066 -26.591 1.00 90.50 210 SER A C 1
ATOM 1663 O O . SER A 1 210 ? 12.214 -6.900 -26.327 1.00 90.50 210 SER A O 1
ATOM 1665 N N . GLY A 1 211 ? 11.775 -8.806 -27.432 1.00 89.31 211 GLY A N 1
ATOM 1666 C CA . GLY A 1 211 ? 10.495 -8.379 -28.003 1.00 89.31 211 GLY A CA 1
ATOM 1667 C C . GLY A 1 211 ? 9.308 -8.495 -27.038 1.00 89.31 211 GLY A C 1
ATOM 1668 O O . GLY A 1 211 ? 8.220 -8.030 -27.363 1.00 89.31 211 GLY A O 1
ATOM 1669 N N . ALA A 1 212 ? 9.502 -9.112 -25.870 1.00 93.56 212 ALA A N 1
ATOM 1670 C CA . ALA A 1 212 ? 8.472 -9.353 -24.865 1.00 93.56 212 ALA A CA 1
A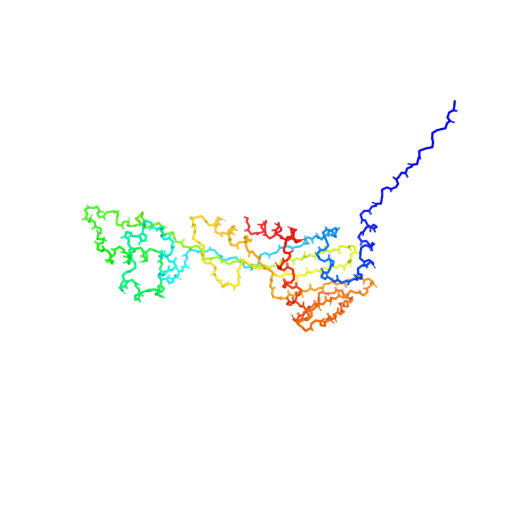TOM 1671 C C . ALA A 1 212 ? 8.962 -9.002 -23.452 1.00 93.56 212 ALA A C 1
ATOM 1673 O O . ALA A 1 212 ? 10.167 -8.959 -23.189 1.00 93.56 212 ALA A O 1
ATOM 1674 N N . TYR A 1 213 ? 8.012 -8.792 -22.539 1.00 95.62 213 TYR A N 1
ATOM 1675 C CA . TYR A 1 213 ? 8.297 -8.597 -21.119 1.00 95.62 213 TYR A CA 1
ATOM 1676 C C . TYR A 1 213 ? 9.013 -9.809 -20.521 1.00 95.62 213 TYR A C 1
ATOM 1678 O O . TYR A 1 213 ? 8.583 -10.949 -20.695 1.00 95.62 213 TYR A O 1
ATOM 1686 N N . GLN A 1 214 ? 10.076 -9.531 -19.778 1.00 94.94 214 GLN A N 1
ATOM 1687 C CA . GLN A 1 214 ? 10.852 -10.503 -19.027 1.00 94.94 214 GLN A CA 1
ATOM 1688 C C . GLN A 1 214 ? 10.695 -10.232 -17.539 1.00 94.94 214 GLN A C 1
ATOM 1690 O O . GLN A 1 214 ? 10.799 -9.090 -17.097 1.00 94.94 214 GLN A O 1
ATOM 1695 N N . LEU A 1 215 ? 10.467 -11.293 -16.773 1.00 95.88 215 LEU A N 1
ATOM 1696 C CA . LEU A 1 215 ? 10.432 -11.206 -15.323 1.00 95.88 215 LEU A CA 1
ATOM 1697 C C . LEU A 1 215 ? 11.855 -11.006 -14.793 1.00 95.88 215 LEU A C 1
ATOM 1699 O O . LEU A 1 215 ? 12.729 -11.839 -15.042 1.00 95.88 215 LEU A O 1
ATOM 1703 N N . LEU A 1 216 ? 12.072 -9.929 -14.043 1.00 94.88 216 LEU A N 1
ATOM 1704 C CA . LEU A 1 216 ? 13.332 -9.692 -13.350 1.00 94.88 216 LEU A CA 1
ATOM 1705 C C . LEU A 1 216 ? 13.511 -10.734 -12.224 1.00 94.88 216 LEU A C 1
ATOM 1707 O O . LEU A 1 216 ? 12.539 -11.017 -11.513 1.00 94.88 216 LEU A O 1
ATOM 1711 N N . PRO A 1 217 ? 14.712 -11.317 -12.021 1.00 93.44 217 PRO A N 1
ATOM 1712 C CA . PRO A 1 217 ? 14.918 -12.284 -10.947 1.00 93.44 217 PRO A CA 1
ATOM 1713 C C . PRO A 1 217 ? 14.588 -11.689 -9.574 1.00 93.44 217 PRO A C 1
ATOM 1715 O O . PRO A 1 217 ? 14.859 -10.520 -9.309 1.00 93.44 217 PRO A O 1
ATOM 1718 N N . THR A 1 218 ? 14.032 -12.512 -8.682 1.00 91.50 218 THR A N 1
ATOM 1719 C CA . THR A 1 218 ? 13.398 -12.060 -7.433 1.00 91.50 218 THR A CA 1
ATOM 1720 C C . THR A 1 218 ? 14.276 -11.160 -6.566 1.00 91.50 218 THR A C 1
ATOM 1722 O O . THR A 1 218 ? 13.787 -10.152 -6.075 1.00 91.50 218 THR A O 1
ATOM 1725 N N . HIS A 1 219 ? 15.559 -11.480 -6.388 1.00 89.62 219 HIS A N 1
ATOM 1726 C CA . HIS A 1 219 ? 16.455 -10.671 -5.555 1.00 89.62 219 HIS A CA 1
ATOM 1727 C C . HIS A 1 219 ? 16.697 -9.278 -6.153 1.00 89.62 219 HIS A C 1
ATOM 1729 O O . HIS A 1 219 ? 16.618 -8.293 -5.431 1.00 89.62 219 HIS A O 1
ATOM 1735 N N . TYR A 1 220 ? 16.886 -9.183 -7.472 1.00 91.56 220 TYR A N 1
ATOM 1736 C CA . TYR A 1 220 ? 17.001 -7.901 -8.166 1.00 91.56 220 TYR A CA 1
ATOM 1737 C C . TYR A 1 220 ? 15.694 -7.106 -8.137 1.00 91.56 220 TYR A C 1
ATOM 1739 O O . TYR A 1 220 ? 15.726 -5.894 -7.960 1.00 91.56 220 TYR A O 1
ATOM 1747 N N . ALA A 1 221 ? 14.547 -7.777 -8.285 1.00 93.75 221 ALA A N 1
ATOM 1748 C CA . ALA A 1 221 ? 13.244 -7.130 -8.174 1.00 93.75 221 ALA A CA 1
ATOM 1749 C C . ALA A 1 221 ? 13.020 -6.559 -6.770 1.00 93.75 221 ALA A C 1
ATOM 1751 O O . ALA A 1 221 ? 12.638 -5.404 -6.654 1.00 93.75 221 ALA A O 1
ATOM 1752 N N . ILE A 1 222 ? 13.307 -7.326 -5.715 1.00 92.38 222 ILE A N 1
ATOM 1753 C CA . ILE A 1 222 ? 13.174 -6.853 -4.331 1.00 92.38 222 ILE A CA 1
ATOM 1754 C C . ILE A 1 222 ? 14.074 -5.641 -4.092 1.00 92.38 222 ILE A C 1
ATOM 1756 O O . ILE A 1 222 ? 13.570 -4.619 -3.644 1.00 92.38 222 ILE A O 1
ATOM 1760 N N . SER A 1 223 ? 15.364 -5.721 -4.433 1.00 91.00 223 SER A N 1
ATOM 1761 C CA . SER A 1 223 ? 16.294 -4.599 -4.248 1.00 91.00 223 SER A CA 1
ATOM 1762 C C . SER A 1 223 ? 15.849 -3.354 -5.012 1.00 91.00 223 SER A C 1
ATOM 1764 O O . SER A 1 223 ? 15.764 -2.283 -4.422 1.00 91.00 223 SER A O 1
ATOM 1766 N N . LEU A 1 224 ? 15.471 -3.498 -6.287 1.00 93.25 224 LEU A N 1
ATOM 1767 C CA . LEU A 1 224 ? 14.957 -2.386 -7.084 1.00 93.25 224 LEU A CA 1
ATOM 1768 C C . LEU A 1 224 ? 13.708 -1.768 -6.444 1.00 93.25 224 LEU A C 1
ATOM 1770 O O . LEU A 1 224 ? 13.620 -0.554 -6.319 1.00 93.25 224 LEU A O 1
ATOM 1774 N N . LEU A 1 225 ? 12.740 -2.583 -6.025 1.00 95.69 225 LEU A N 1
ATOM 1775 C CA . LEU A 1 225 ? 11.512 -2.085 -5.409 1.00 95.69 225 LEU A CA 1
ATOM 1776 C C . LEU A 1 225 ? 11.766 -1.393 -4.066 1.00 95.69 225 LEU A C 1
ATOM 1778 O O . LEU A 1 225 ? 11.107 -0.396 -3.788 1.00 95.69 225 LEU A O 1
ATOM 1782 N N . THR A 1 226 ? 12.702 -1.885 -3.252 1.00 94.25 226 THR A N 1
ATOM 1783 C CA . THR A 1 226 ? 13.121 -1.223 -2.007 1.00 94.25 226 THR A CA 1
ATOM 1784 C C . THR A 1 226 ? 13.675 0.167 -2.301 1.00 94.25 226 THR A C 1
ATOM 1786 O O . THR A 1 226 ? 13.147 1.146 -1.782 1.00 94.25 226 THR A O 1
ATOM 1789 N N . GLU A 1 227 ? 14.648 0.268 -3.207 1.00 93.50 227 GLU A N 1
ATOM 1790 C CA . GLU A 1 227 ? 15.275 1.542 -3.583 1.00 93.50 227 GLU A CA 1
ATOM 1791 C C . GLU A 1 227 ? 14.261 2.534 -4.172 1.00 93.50 227 GLU A C 1
ATOM 1793 O O . GLU A 1 227 ? 14.252 3.717 -3.833 1.00 93.50 227 GLU A O 1
ATOM 1798 N N . LEU A 1 228 ? 13.343 2.061 -5.022 1.00 94.75 228 LEU A N 1
ATOM 1799 C CA . LEU A 1 228 ? 12.277 2.902 -5.569 1.00 94.75 228 LEU A CA 1
ATOM 1800 C C . LEU A 1 228 ? 11.274 3.347 -4.494 1.00 94.75 228 LEU A C 1
ATOM 1802 O O . LEU A 1 228 ? 10.799 4.478 -4.555 1.00 94.75 228 LEU A O 1
ATOM 1806 N N . ASN A 1 229 ? 10.955 2.494 -3.516 1.00 95.88 229 ASN A N 1
ATOM 1807 C CA . ASN A 1 229 ? 10.070 2.850 -2.403 1.00 95.88 229 ASN A CA 1
ATOM 1808 C C . ASN A 1 229 ? 10.703 3.893 -1.466 1.00 95.88 229 ASN A C 1
ATOM 1810 O O . ASN A 1 229 ? 10.008 4.779 -0.975 1.00 95.88 229 ASN A O 1
ATOM 1814 N N . GLU A 1 230 ? 12.017 3.835 -1.247 1.00 94.62 230 GLU A N 1
ATOM 1815 C CA . GLU A 1 230 ? 12.754 4.860 -0.490 1.00 94.62 230 GLU A CA 1
ATOM 1816 C C . GLU A 1 230 ? 12.820 6.201 -1.240 1.00 94.62 230 GLU A C 1
ATOM 1818 O O . GLU A 1 230 ? 12.953 7.261 -0.626 1.00 94.62 230 GLU A O 1
ATOM 1823 N N . ASN A 1 231 ? 12.650 6.169 -2.565 1.00 93.56 231 ASN A N 1
ATOM 1824 C CA . ASN A 1 231 ? 12.761 7.323 -3.452 1.00 93.56 231 ASN A CA 1
ATOM 1825 C C . ASN A 1 231 ? 11.472 7.608 -4.252 1.00 93.56 231 ASN A C 1
ATOM 1827 O O . ASN A 1 231 ? 11.543 8.149 -5.357 1.00 93.56 231 ASN A O 1
ATOM 1831 N N . LEU A 1 232 ? 10.280 7.311 -3.708 1.00 92.62 232 LEU A N 1
ATOM 1832 C CA . LEU A 1 232 ? 8.995 7.494 -4.419 1.00 92.62 232 LEU A CA 1
ATOM 1833 C C . LEU A 1 232 ? 8.774 8.916 -4.951 1.00 92.62 232 LEU A C 1
ATOM 1835 O O . LEU A 1 232 ? 8.115 9.094 -5.973 1.00 92.62 232 LEU A O 1
ATOM 1839 N N . ASN A 1 233 ? 9.369 9.927 -4.313 1.00 90.38 233 ASN A N 1
ATOM 1840 C CA . ASN A 1 233 ? 9.312 11.320 -4.768 1.00 90.38 233 ASN A CA 1
ATOM 1841 C C . ASN A 1 233 ? 9.899 11.514 -6.180 1.00 90.38 233 ASN A C 1
ATOM 1843 O O . ASN A 1 233 ? 9.449 12.394 -6.915 1.00 90.38 233 ASN A O 1
ATOM 1847 N N . ALA A 1 234 ? 10.872 10.689 -6.584 1.00 89.06 234 ALA A N 1
ATOM 1848 C CA . ALA A 1 234 ? 11.413 10.690 -7.945 1.00 89.06 234 ALA A CA 1
ATOM 1849 C C . ALA A 1 234 ? 10.407 10.133 -8.971 1.00 89.06 234 ALA A C 1
ATOM 1851 O O . ALA A 1 234 ? 10.488 10.439 -10.158 1.00 89.06 234 ALA A O 1
ATOM 1852 N N . LEU A 1 235 ? 9.414 9.368 -8.509 1.00 90.19 235 LEU A N 1
ATOM 1853 C CA . LEU A 1 235 ? 8.384 8.719 -9.316 1.00 90.19 235 LEU A CA 1
ATOM 1854 C C . LEU A 1 235 ? 7.040 9.467 -9.266 1.00 90.19 235 LEU A C 1
ATOM 1856 O O . LEU A 1 235 ? 5.974 8.851 -9.305 1.00 90.19 235 LEU A O 1
ATOM 1860 N N . PHE A 1 236 ? 7.059 10.803 -9.210 1.00 90.94 236 PHE A N 1
ATOM 1861 C CA . PHE A 1 236 ? 5.846 11.635 -9.114 1.00 90.94 236 PHE A CA 1
ATOM 1862 C C . PHE A 1 236 ? 4.817 11.360 -10.228 1.00 90.94 236 PHE A C 1
ATOM 1864 O O . PHE A 1 236 ? 3.612 11.526 -10.034 1.00 90.94 236 PHE A O 1
ATOM 1871 N N . MET A 1 237 ? 5.270 10.924 -11.409 1.00 93.50 237 MET A N 1
ATOM 1872 C CA . MET A 1 237 ? 4.378 10.541 -12.504 1.00 93.50 237 MET A CA 1
ATOM 1873 C C . MET A 1 237 ? 3.531 9.308 -12.158 1.00 93.50 237 MET A C 1
ATOM 1875 O O . MET A 1 237 ? 2.366 9.251 -12.554 1.00 93.50 237 MET A O 1
ATOM 1879 N N . LEU A 1 238 ? 4.080 8.348 -11.399 1.00 94.56 238 LEU A N 1
ATOM 1880 C CA . LEU A 1 238 ? 3.322 7.205 -10.888 1.00 94.56 238 LEU A CA 1
ATOM 1881 C C . LEU A 1 238 ? 2.326 7.635 -9.823 1.00 94.56 238 LEU A C 1
ATOM 1883 O O . LEU A 1 238 ? 1.180 7.209 -9.901 1.00 94.56 238 LEU A O 1
ATOM 1887 N N . ASP A 1 239 ? 2.737 8.486 -8.880 1.00 94.62 239 ASP A N 1
ATOM 1888 C CA . ASP A 1 239 ? 1.848 8.974 -7.819 1.00 94.62 239 ASP A CA 1
ATOM 1889 C C . ASP A 1 239 ? 0.586 9.616 -8.409 1.00 94.62 239 ASP A C 1
ATOM 1891 O O . ASP A 1 239 ? -0.537 9.213 -8.096 1.00 94.62 239 ASP A O 1
ATOM 1895 N N . ASN A 1 240 ? 0.774 10.524 -9.372 1.00 94.81 240 ASN A N 1
ATOM 1896 C CA . ASN A 1 240 ? -0.325 11.151 -10.100 1.00 94.81 240 ASN A CA 1
ATOM 1897 C C . ASN A 1 240 ? -1.200 10.114 -10.818 1.00 94.81 240 ASN A C 1
ATOM 1899 O O . ASN A 1 240 ? -2.421 10.122 -10.670 1.00 94.81 240 ASN A O 1
ATOM 1903 N N . ALA A 1 241 ? -0.591 9.193 -11.572 1.00 96.88 241 ALA A N 1
ATOM 1904 C CA . ALA A 1 241 ? -1.340 8.191 -12.325 1.00 96.88 241 ALA A CA 1
ATOM 1905 C C . ALA A 1 241 ? -2.134 7.239 -11.418 1.00 96.88 241 ALA A C 1
ATOM 1907 O O . ALA A 1 241 ? -3.254 6.862 -11.761 1.00 96.88 241 ALA A O 1
ATOM 1908 N N . ILE A 1 242 ? -1.579 6.839 -10.275 1.00 97.00 242 ILE A N 1
ATOM 1909 C CA . ILE A 1 242 ? -2.247 5.976 -9.298 1.00 97.00 242 ILE A CA 1
ATOM 1910 C C . ILE A 1 242 ? -3.423 6.725 -8.678 1.00 97.00 242 ILE A C 1
ATOM 1912 O O . ILE A 1 242 ? -4.552 6.241 -8.756 1.00 97.00 242 ILE A O 1
ATOM 1916 N N . LYS A 1 243 ? -3.197 7.932 -8.147 1.00 95.50 243 LYS A N 1
ATOM 1917 C CA . LYS A 1 243 ? -4.250 8.738 -7.512 1.00 95.50 243 LYS A CA 1
ATOM 1918 C C . LYS A 1 243 ? -5.409 9.018 -8.471 1.00 95.50 243 LYS A C 1
ATOM 1920 O O . LYS A 1 243 ? -6.551 8.800 -8.088 1.00 95.50 243 LYS A O 1
ATOM 1925 N N . THR A 1 244 ? -5.142 9.383 -9.728 1.00 95.56 244 THR A N 1
ATOM 1926 C CA . THR A 1 244 ? -6.190 9.610 -10.746 1.00 95.56 244 THR A CA 1
ATOM 1927 C C . THR A 1 244 ? -6.987 8.354 -11.116 1.00 95.56 244 THR A C 1
ATOM 1929 O O . THR A 1 244 ? -8.129 8.468 -11.540 1.00 95.56 244 THR A O 1
ATOM 1932 N N . ASN A 1 245 ? -6.409 7.155 -11.009 1.00 94.81 245 ASN A N 1
ATOM 1933 C CA . ASN A 1 245 ? -7.125 5.915 -11.341 1.00 94.81 245 ASN A CA 1
ATOM 1934 C C . ASN A 1 245 ? -7.895 5.323 -10.150 1.00 94.81 245 ASN A C 1
ATOM 1936 O O . ASN A 1 245 ? -8.744 4.451 -10.343 1.00 94.81 245 ASN A O 1
ATOM 1940 N N . VAL A 1 246 ? -7.584 5.753 -8.925 1.00 92.31 246 VAL A N 1
ATOM 1941 C CA . VAL A 1 246 ? -8.235 5.280 -7.696 1.00 92.31 246 VAL A CA 1
ATOM 1942 C C . VAL A 1 246 ? -9.374 6.202 -7.261 1.00 92.31 246 VAL A C 1
ATOM 1944 O O . VAL A 1 246 ? -10.420 5.692 -6.842 1.00 92.31 246 VAL A O 1
ATOM 1947 N N . LEU A 1 247 ? -9.151 7.517 -7.342 1.00 90.00 247 LEU A N 1
ATOM 1948 C CA . LEU A 1 247 ? -10.070 8.581 -6.924 1.00 90.00 247 LEU A CA 1
ATOM 1949 C C . LEU A 1 247 ? -10.989 8.997 -8.072 1.00 90.00 247 LEU A C 1
ATOM 1951 O O . LEU A 1 247 ? -12.211 9.054 -7.824 1.00 90.00 247 LEU A O 1
#

Mean predicted aligned error: 9.59 Å

Organism: NCBI:txid90241

=== Feature glossary ===
Legend for the data blocks above and below:

— What the protein is —

The amino-acid sequence is the protein's primary structure: the linear order of residues from the N-terminus to the C-terminus, written in one-letter code. Everything else here — the 3D coordinates, the secondary structure, the domain annotations — is ultimately a consequence of this string.

Database cross-references. InterPro integrates a dozen domain/family signature databases into unified entries with residue-range hits. GO terms attach function/process/location labels with evidence codes. CATH codes position the fold in a four-level structural taxonomy. Organism is the NCBI-taxonomy species name.

— Where its atoms are —

The mmCIF block holds the 3D Cartesian coordinates of each backbone atom (N, Cα, C, O) in ångströms. mmCIF is the PDB's canonical archive format — a tagged-loop text representation of the atomic model.

The six renders are orthographic views along the three Cartesian axes in both directions. Representation (cartoon, sticks, or surface) and color scheme (sequence-rainbow or by-chain) vary across proteins so the training set covers all the common visualization conventions.

— Local backbone conformation —

Secondary structure is the local, repeating backbone conformation. DSSP classifies it into eight states by reading the hydrogen-bond network: three helix types (H, G, I), two β types (E, B), two non-regular types (T, S), and unstructured coil (-).

SS3 is a coarse helix/strand/coil call (letters a/b/c) made by the P-SEA algorithm from inter-Cα distances and dihedrals. It is less detailed than DSSP but needs only Cα positions.

Backbone dihedral angles. Every residue except chain termini has a φ (preceding-C → N → Cα → C) and a ψ (N → Cα → C → next-N). They are reported in degrees following the IUPAC sign convention. Secondary structure is essentially a statement about which (φ, ψ) basin each residue occupies.

— Global shape and packing —

The geometric summary reports three shape descriptors. Rg (radius of gyration) measures how spread out the Cα atoms are about their centre of mass; compact globular proteins have small Rg, elongated or unfolded ones large. Cα contacts (<8 Å, |i−j|>4) count long-range residue pairs in spatial proximity — high for tightly packed folds, near zero for rods or random coil. The bounding-box extents give the protein's footprint along x, y, z in Å.

Solvent accessibility: the surface area of each residue that a 1.4 Å water probe can touch, in Å². When only backbone atoms are present the absolute values are lower than full-atom SASA (side chains contribute most of the area) and are flagged as backbone-only.

Plot images: a contact map (which residues are close in 3D, as an N×N binary image), a Ramachandran scatter (backbone torsion angles, revealing secondary-structure composition at a glance), and — for AlphaFold structures — a PAE heatmap (pairwise prediction confidence).

— Structural neighborhood —

Foldseek's 3Di representation compresses backbone geometry into a per-residue letter drawn from a learned twenty-state alphabet. It captures the tertiary interaction pattern around each residue — which residues are packed against it in space, regardless of where they are in sequence.

Structural nearest neighbors (via Foldseek easy-search vs the PDB). Reported per hit: target PDB id, E-value, and alignment TM-score. A TM-score above ~0.5 is the conventional threshold for 'same fold'.

— Confidence and disorder —

pLDDT (predicted Local Distance Difference Test) is AlphaFold's per-residue confidence score, ranging from 0 to 100. Values above 90 indicate high confidence (typically well-packed cores); 70–90 is confident; 50–70 low confidence; below 50 usually means the region is disordered or the prediction is unreliable there. AlphaFold stores pLDDT in the mmCIF B-factor column.

For experimental (PDB) structures, the B-factor (temperature factor) quantifies the positional spread of each atom in the crystal — a combination of thermal vibration and static disorder — in units of Å². High B-factors mark flexible loops or poorly resolved regions; low B-factors mark the rigid, well-ordered core.

Predicted Aligned Error (PAE) is an AlphaFold confidence matrix: entry (i, j) is the expected error in the position of residue j, in ångströms, when the prediction is superimposed on the true structure at residue i. Low PAE within a block of residues means that block is internally rigid and well-predicted; high PAE between two blocks means their relative placement is uncertain even if each block individually is confident.